Protein AF-A0A8S4R6M8-F1 (afdb_monomer)

Structure (mmCIF, N/CA/C/O backbone):
data_AF-A0A8S4R6M8-F1
#
_entry.id   AF-A0A8S4R6M8-F1
#
loop_
_atom_site.group_PDB
_atom_site.id
_atom_site.type_symbol
_atom_site.label_atom_id
_atom_site.label_alt_id
_atom_site.label_comp_id
_atom_site.label_asym_id
_atom_site.label_entity_id
_atom_site.label_seq_id
_atom_site.pdbx_PDB_ins_code
_atom_site.Cartn_x
_atom_site.Cartn_y
_atom_site.Cartn_z
_atom_site.occupancy
_atom_site.B_iso_or_equiv
_atom_site.auth_seq_id
_atom_site.auth_comp_id
_atom_site.auth_asym_id
_atom_site.auth_atom_id
_atom_site.pdbx_PDB_model_num
ATOM 1 N N . MET A 1 1 ? 14.186 32.436 47.264 1.00 37.31 1 MET A N 1
ATOM 2 C CA . MET A 1 1 ? 13.856 32.472 45.820 1.00 37.31 1 MET A CA 1
ATOM 3 C C . MET A 1 1 ? 13.634 31.090 45.210 1.00 37.31 1 MET A C 1
ATOM 5 O O . MET A 1 1 ? 12.814 30.977 44.314 1.00 37.31 1 MET A O 1
ATOM 9 N N . GLU A 1 2 ? 14.274 30.031 45.709 1.00 36.88 2 GLU A N 1
ATOM 10 C CA . GLU A 1 2 ? 14.095 28.668 45.174 1.00 36.88 2 GLU A CA 1
ATOM 11 C C . GLU A 1 2 ? 12.749 28.022 45.561 1.00 36.88 2 GLU A C 1
ATOM 13 O O . GLU A 1 2 ? 12.114 27.377 44.739 1.00 36.88 2 GLU A O 1
ATOM 18 N N . LYS A 1 3 ? 12.227 28.314 46.763 1.00 29.97 3 LYS A N 1
ATOM 19 C CA . LYS A 1 3 ? 10.912 27.822 47.224 1.00 29.97 3 LYS A CA 1
ATOM 20 C C . LYS A 1 3 ? 9.693 28.497 46.565 1.00 29.97 3 LYS A C 1
ATOM 22 O O . LYS A 1 3 ? 8.603 27.947 46.657 1.00 29.97 3 LYS A O 1
ATOM 27 N N . LEU A 1 4 ? 9.855 29.658 45.911 1.00 32.34 4 LEU A N 1
ATOM 28 C CA . LEU A 1 4 ? 8.764 30.308 45.157 1.00 32.34 4 LEU A CA 1
ATOM 29 C C . LEU A 1 4 ? 8.607 29.706 43.752 1.00 32.34 4 LEU A C 1
ATOM 31 O O . LEU A 1 4 ? 7.482 29.457 43.333 1.00 32.34 4 LEU A O 1
ATOM 35 N N . LYS A 1 5 ? 9.716 29.355 43.083 1.00 39.31 5 LYS A N 1
ATOM 36 C CA . LYS A 1 5 ? 9.692 28.711 41.757 1.00 39.31 5 LYS A CA 1
ATOM 37 C C . LYS A 1 5 ? 9.037 27.328 41.779 1.00 39.31 5 LYS A C 1
ATOM 39 O O . LYS A 1 5 ? 8.336 26.966 40.848 1.00 39.31 5 LYS A O 1
ATOM 44 N N . THR A 1 6 ? 9.215 26.558 42.852 1.00 36.06 6 THR A N 1
ATOM 45 C CA . THR A 1 6 ? 8.569 25.239 42.993 1.00 36.06 6 THR A CA 1
ATOM 46 C C . THR A 1 6 ? 7.062 25.344 43.255 1.00 36.06 6 THR A C 1
ATOM 48 O O . THR A 1 6 ? 6.330 24.400 42.974 1.00 36.06 6 THR A O 1
ATOM 51 N N . LYS A 1 7 ? 6.587 26.481 43.782 1.00 34.16 7 LYS A N 1
ATOM 52 C CA . LYS A 1 7 ? 5.163 26.717 44.051 1.00 34.16 7 LYS A CA 1
ATOM 53 C C . LYS A 1 7 ? 4.412 27.086 42.763 1.00 34.16 7 LYS A C 1
ATOM 55 O O . LYS A 1 7 ? 3.377 26.489 42.503 1.00 34.16 7 LYS A O 1
ATOM 60 N N . GLU A 1 8 ? 5.014 27.926 41.916 1.00 37.62 8 GLU A N 1
ATOM 61 C CA . GLU A 1 8 ? 4.503 28.247 40.568 1.00 37.62 8 GLU A CA 1
ATOM 62 C C . GLU A 1 8 ? 4.504 27.022 39.632 1.00 37.62 8 GLU A C 1
ATOM 64 O O . GLU A 1 8 ? 3.586 26.849 38.838 1.00 37.62 8 GLU A O 1
ATOM 69 N N . VAL A 1 9 ? 5.492 26.123 39.755 1.00 41.97 9 VAL A N 1
ATOM 70 C CA . VAL A 1 9 ? 5.533 24.864 38.981 1.00 41.97 9 VAL A CA 1
ATOM 71 C C . VAL A 1 9 ? 4.444 23.878 39.426 1.00 41.97 9 VAL A C 1
ATOM 73 O O . VAL A 1 9 ? 3.884 23.188 38.581 1.00 41.97 9 VAL A O 1
ATOM 76 N N . LYS A 1 10 ? 4.088 23.846 40.719 1.00 36.72 10 LYS A N 1
ATOM 77 C CA . LYS A 1 10 ? 2.966 23.028 41.216 1.00 36.72 10 LYS A CA 1
ATOM 78 C C . LYS A 1 10 ? 1.597 23.573 40.799 1.00 36.72 10 LYS A C 1
ATOM 80 O O . LYS A 1 10 ? 0.732 22.781 40.455 1.00 36.72 10 LYS A O 1
ATOM 85 N N . GLU A 1 11 ? 1.416 24.895 40.773 1.00 37.97 11 GLU A N 1
ATOM 86 C CA . GLU A 1 11 ? 0.188 25.524 40.251 1.00 37.97 11 GLU A CA 1
ATOM 87 C C . GLU A 1 11 ? -0.003 25.267 38.744 1.00 37.97 11 GLU A C 1
ATOM 89 O O . GLU A 1 11 ? -1.126 25.088 38.282 1.00 37.97 11 GLU A O 1
ATOM 94 N N . LEU A 1 12 ? 1.090 25.172 37.977 1.00 39.69 12 LEU A N 1
ATOM 95 C CA . LEU A 1 12 ? 1.061 24.817 36.551 1.00 39.69 12 LEU A CA 1
ATOM 96 C C . LEU A 1 12 ? 0.805 23.322 36.292 1.00 39.69 12 LEU A C 1
ATOM 98 O O . LEU A 1 12 ? 0.225 22.983 35.263 1.00 39.69 12 LEU A O 1
ATOM 102 N N . GLU A 1 13 ? 1.213 22.428 37.200 1.00 37.94 13 GLU A N 1
ATOM 103 C CA . GLU A 1 13 ? 0.879 20.996 37.124 1.00 37.94 13 GLU A CA 1
ATOM 104 C C . GLU A 1 13 ? -0.598 20.717 37.461 1.00 37.94 13 GLU A C 1
ATOM 106 O O . GLU A 1 13 ? -1.185 19.810 36.868 1.00 37.94 13 GLU A O 1
ATOM 111 N N . ASP A 1 14 ? -1.215 21.510 38.346 1.00 31.81 14 ASP A N 1
ATOM 112 C CA . ASP A 1 14 ? -2.650 21.402 38.665 1.00 31.81 14 ASP A CA 1
ATOM 113 C C . ASP A 1 14 ? -3.553 21.962 37.548 1.00 31.81 14 ASP A C 1
ATOM 115 O O . ASP A 1 14 ? -4.619 21.403 37.290 1.00 31.81 14 ASP A O 1
ATOM 119 N N . LEU A 1 15 ? -3.099 22.966 36.784 1.00 37.00 15 LEU A N 1
ATOM 120 C CA . LEU A 1 15 ? -3.816 23.487 35.602 1.00 37.00 15 LEU A CA 1
ATOM 121 C C . LEU A 1 15 ? -3.925 22.479 34.438 1.00 37.00 15 LEU A C 1
ATOM 123 O O . LEU A 1 15 ? -4.700 22.688 33.508 1.00 37.00 15 LEU A O 1
ATOM 127 N N . GLY A 1 16 ? -3.160 21.383 34.470 1.00 35.16 16 GLY A N 1
ATOM 128 C CA . GLY A 1 16 ? -3.227 20.302 33.482 1.00 35.16 16 GLY A CA 1
ATOM 129 C C . GLY A 1 16 ? -4.207 19.175 33.828 1.00 35.16 16 GLY A C 1
ATOM 130 O O . GLY A 1 16 ? -4.265 18.192 33.086 1.00 35.16 16 GLY A O 1
ATOM 131 N N . LYS A 1 17 ? -4.934 19.269 34.953 1.00 31.73 17 LYS A N 1
ATOM 132 C CA . LYS A 1 17 ? -5.784 18.188 35.489 1.00 31.73 17 LYS A CA 1
ATOM 133 C C . LYS A 1 17 ? -7.257 18.552 35.701 1.00 31.73 17 LYS A C 1
ATOM 135 O O . LYS A 1 17 ? -7.948 17.829 36.415 1.00 31.73 17 LYS A O 1
ATOM 140 N N . GLU A 1 18 ? -7.778 19.596 35.064 1.00 28.95 18 GLU A N 1
ATOM 141 C CA . GLU A 1 18 ? -9.233 19.775 35.027 1.00 28.95 18 GLU A CA 1
ATOM 142 C C . GLU A 1 18 ? -9.865 18.818 34.005 1.00 28.95 18 GLU A C 1
ATOM 144 O O . GLU A 1 18 ? -9.668 18.921 32.793 1.00 28.95 18 GLU A O 1
ATOM 149 N N . GLU A 1 19 ? -10.609 17.841 34.529 1.00 31.44 19 GLU A N 1
ATOM 150 C CA . GLU A 1 19 ? -11.539 17.013 33.769 1.00 31.44 19 GLU A CA 1
ATOM 151 C C . GLU A 1 19 ? -12.553 17.908 33.046 1.00 31.44 19 GLU A C 1
ATOM 153 O O . GLU A 1 19 ? -13.285 18.681 33.664 1.00 31.44 19 GLU A O 1
ATOM 158 N N . ILE A 1 20 ? -12.628 17.769 31.721 1.00 33.84 20 ILE A N 1
ATOM 159 C CA . ILE A 1 20 ? -13.690 18.361 30.907 1.00 33.84 20 ILE A CA 1
ATOM 160 C C . ILE A 1 20 ? -14.984 17.614 31.248 1.00 33.84 20 ILE A C 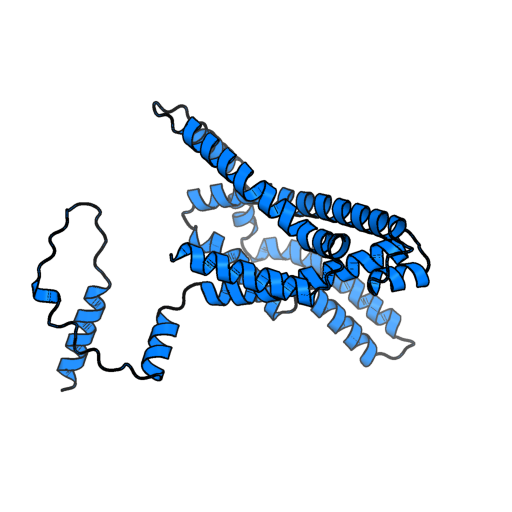1
ATOM 162 O O . ILE A 1 20 ? -15.264 16.557 30.684 1.00 33.84 20 ILE A O 1
ATOM 166 N N . ASN A 1 21 ? -15.755 18.140 32.199 1.00 24.89 21 ASN A N 1
ATOM 167 C CA . ASN A 1 21 ? -17.115 17.682 32.458 1.00 24.89 21 ASN A CA 1
ATOM 168 C C . ASN A 1 21 ? -18.093 18.507 31.606 1.00 24.89 21 ASN A C 1
ATOM 170 O O . ASN A 1 21 ? -18.121 19.737 31.663 1.00 24.89 21 ASN A O 1
ATOM 174 N N . GLU A 1 22 ? -18.872 17.822 30.775 1.00 32.62 22 GLU A N 1
ATOM 175 C CA . GLU A 1 22 ? -19.580 18.361 29.606 1.00 32.62 22 GLU A CA 1
ATOM 176 C C . GLU A 1 22 ? -20.928 19.033 29.949 1.00 32.62 22 GLU A C 1
ATOM 178 O O . GLU A 1 22 ? -21.929 18.860 29.255 1.00 32.62 22 GLU A O 1
ATOM 183 N N . SER A 1 23 ? -20.996 19.815 31.030 1.00 40.56 23 SER A N 1
ATOM 184 C CA . SER A 1 23 ? -22.237 20.509 31.396 1.00 40.56 23 SER A CA 1
ATOM 185 C C . SER A 1 23 ? -22.014 21.763 32.245 1.00 40.56 23 SER A C 1
ATOM 187 O O . SER A 1 23 ? -22.073 21.677 33.470 1.00 40.56 23 SER A O 1
ATOM 189 N N . SER A 1 24 ? -21.799 22.929 31.613 1.00 31.48 24 SER A N 1
ATOM 190 C CA . SER A 1 24 ? -22.260 24.267 32.070 1.00 31.48 24 SER A CA 1
ATOM 191 C C . SER A 1 24 ? -21.888 25.389 31.070 1.00 31.48 24 SER A C 1
ATOM 193 O O . SER A 1 24 ? -20.841 25.297 30.433 1.00 31.48 24 SER A O 1
ATOM 195 N N . PRO A 1 25 ? -22.723 26.438 30.893 1.00 32.59 25 PRO A N 1
ATOM 196 C CA . PRO A 1 25 ? -22.577 27.431 29.820 1.00 32.59 25 PRO A CA 1
ATOM 197 C C . PRO A 1 25 ? -21.637 28.609 30.155 1.00 32.59 25 PRO A C 1
ATOM 199 O O . PRO A 1 25 ? -21.491 29.005 31.310 1.00 32.59 25 PRO A O 1
ATOM 202 N N . LEU A 1 26 ? -21.042 29.186 29.099 1.00 34.44 26 LEU A N 1
ATOM 203 C CA . LEU A 1 26 ? -20.036 30.260 29.101 1.00 34.44 26 LEU A CA 1
ATOM 204 C C . LEU A 1 26 ? -20.431 31.527 29.889 1.00 34.44 26 LEU A C 1
ATOM 206 O O . LEU A 1 26 ? -21.465 32.139 29.615 1.00 34.44 26 LEU A O 1
ATOM 210 N N . LYS A 1 27 ? -19.501 32.032 30.710 1.00 30.06 27 LYS A N 1
ATOM 211 C CA . LYS A 1 27 ? -19.332 33.472 30.969 1.00 30.06 27 LYS A CA 1
ATOM 212 C C . LYS A 1 27 ? -17.878 33.867 30.705 1.00 30.06 27 LYS A C 1
ATOM 214 O O . LYS A 1 27 ? -16.964 33.284 31.274 1.00 30.06 27 LYS A O 1
ATOM 219 N N . CYS A 1 28 ? -17.687 34.830 29.805 1.00 27.44 28 CYS A N 1
ATOM 220 C CA . CYS A 1 28 ? -16.403 35.478 29.557 1.00 27.44 28 CYS A CA 1
ATOM 221 C C . CYS A 1 28 ? -16.283 36.692 30.480 1.00 27.44 28 CYS A C 1
ATOM 223 O O . CYS A 1 28 ? -16.989 37.678 30.265 1.00 27.44 28 CYS A O 1
ATOM 225 N N . ASP A 1 29 ? -15.379 36.640 31.456 1.00 28.53 29 ASP A N 1
ATOM 226 C CA . ASP A 1 29 ? -15.053 37.794 32.291 1.00 28.53 29 ASP A CA 1
ATOM 227 C C . ASP A 1 29 ? -13.893 38.583 31.668 1.00 28.53 29 ASP A C 1
ATOM 229 O O . ASP A 1 29 ? -12.819 38.066 31.355 1.00 28.53 29 ASP A O 1
ATOM 233 N N . HIS A 1 30 ? -14.152 39.869 31.449 1.00 32.75 30 HIS A N 1
ATOM 234 C CA . HIS A 1 30 ? -13.371 40.799 30.630 1.00 32.75 30 HIS A CA 1
ATOM 235 C C . HIS A 1 30 ? -12.009 41.203 31.246 1.00 32.75 30 HIS A C 1
ATOM 237 O O . HIS A 1 30 ? -11.248 41.942 30.623 1.00 32.75 30 HIS A O 1
ATOM 243 N N . GLU A 1 31 ? -11.674 40.699 32.439 1.00 29.22 31 GLU A N 1
ATOM 244 C CA . GLU A 1 31 ? -10.450 41.028 33.189 1.00 29.22 31 GLU A CA 1
ATOM 245 C C . GLU A 1 31 ? -9.219 40.205 32.765 1.00 29.22 31 GLU A C 1
ATOM 247 O O . GLU A 1 31 ? -8.082 40.581 33.055 1.00 29.22 31 GLU A O 1
ATOM 252 N N . THR A 1 32 ? -9.389 39.099 32.030 1.00 31.36 32 THR A N 1
ATOM 253 C CA . THR A 1 32 ? -8.254 38.251 31.604 1.00 31.36 32 THR A CA 1
ATOM 254 C C . THR A 1 32 ? -7.464 38.834 30.421 1.00 31.36 32 THR A C 1
ATOM 256 O O . THR A 1 32 ? -6.398 38.323 30.071 1.00 31.36 32 THR A O 1
ATOM 259 N N . ILE A 1 33 ? -7.967 39.899 29.787 1.00 35.91 33 ILE A N 1
ATOM 260 C CA . ILE A 1 33 ? -7.397 40.457 28.553 1.00 35.91 33 ILE A CA 1
ATOM 261 C C . ILE A 1 33 ? -6.152 41.315 28.839 1.00 35.91 33 ILE A C 1
ATOM 263 O O . ILE A 1 33 ? -5.185 41.240 28.084 1.00 35.91 33 ILE A O 1
ATOM 267 N N . GLU A 1 34 ? -6.086 42.028 29.967 1.00 27.20 34 GLU A N 1
ATOM 268 C CA . GLU A 1 34 ? -4.978 42.968 30.221 1.00 27.20 34 GLU A CA 1
ATOM 269 C C . GLU A 1 34 ? -3.670 42.307 30.690 1.00 27.20 34 GLU A C 1
ATOM 271 O O . GLU A 1 34 ? -2.585 42.835 30.450 1.00 27.20 34 GLU A O 1
ATOM 276 N N . LYS A 1 35 ? -3.708 41.100 31.275 1.00 29.42 35 LYS A N 1
ATOM 277 C CA . LYS A 1 35 ? -2.467 40.364 31.608 1.00 29.42 35 LYS A CA 1
ATOM 278 C C . LYS A 1 35 ? -1.811 39.686 30.401 1.00 29.42 35 LYS A C 1
ATOM 280 O O . LYS A 1 35 ? -0.700 39.172 30.525 1.00 29.42 35 LYS A O 1
ATOM 285 N N . LYS A 1 36 ? -2.464 39.683 29.235 1.00 29.11 36 LYS A N 1
ATOM 286 C CA . LYS A 1 36 ? -2.039 38.907 28.062 1.00 29.11 36 LYS A CA 1
ATOM 287 C C . LYS A 1 36 ? -1.010 39.619 27.172 1.00 29.11 36 LYS A C 1
ATOM 289 O O . LYS A 1 36 ? -0.436 38.978 26.297 1.00 29.11 36 LYS A O 1
ATOM 294 N N . GLU A 1 37 ? -0.723 40.902 27.404 1.00 30.25 37 GLU A N 1
ATOM 295 C CA . GLU A 1 37 ? 0.108 41.702 26.488 1.00 30.25 37 GLU A CA 1
ATOM 296 C C . GLU A 1 37 ? 1.611 41.761 26.803 1.00 30.25 37 GLU A C 1
ATOM 298 O O . GLU A 1 37 ? 2.397 42.199 25.964 1.00 30.25 37 GLU A O 1
ATOM 303 N N . LYS A 1 38 ? 2.077 41.235 27.942 1.00 29.09 38 LYS A N 1
ATOM 304 C CA . LYS A 1 38 ? 3.523 41.090 28.205 1.00 29.09 38 LYS A CA 1
ATOM 305 C C . LYS A 1 38 ? 4.020 39.687 27.852 1.00 29.09 38 LYS A C 1
ATOM 307 O O . LYS A 1 38 ? 4.557 38.962 28.680 1.00 29.09 38 LYS A O 1
ATOM 312 N N . SER A 1 39 ? 3.848 39.306 26.586 1.00 37.94 39 SER A N 1
ATOM 313 C CA . SER A 1 39 ? 4.506 38.126 26.018 1.00 37.94 39 SER A CA 1
ATOM 314 C C . SER A 1 39 ? 6.006 38.408 25.882 1.00 37.94 39 SER A C 1
ATOM 316 O O . SER A 1 39 ? 6.458 38.943 24.868 1.00 37.94 39 SER A O 1
ATOM 318 N N . GLU A 1 40 ? 6.799 38.034 26.890 1.00 47.84 40 GLU A N 1
ATOM 319 C CA . GLU A 1 40 ? 8.248 37.880 26.730 1.00 47.84 40 GLU A CA 1
ATOM 320 C C . GLU A 1 40 ? 8.521 37.047 25.468 1.00 47.84 40 GLU A C 1
ATOM 322 O O . GLU A 1 40 ? 7.926 35.987 25.253 1.00 47.84 40 GLU A O 1
ATOM 327 N N . LYS A 1 41 ? 9.394 37.541 24.582 1.00 46.66 41 LYS A N 1
ATOM 328 C CA . LYS A 1 41 ? 9.797 36.805 23.380 1.00 46.66 41 LYS A CA 1
ATOM 329 C C . LYS A 1 41 ? 10.514 35.527 23.821 1.00 46.66 41 LYS A C 1
ATOM 331 O O . LYS A 1 41 ? 11.706 35.552 24.104 1.00 46.66 41 LYS A O 1
ATOM 336 N N . LEU A 1 42 ? 9.778 34.416 23.855 1.00 61.91 42 LEU A N 1
ATOM 337 C CA . LEU A 1 42 ? 10.292 33.082 24.174 1.00 61.91 42 LEU A CA 1
ATOM 338 C C . LEU A 1 42 ? 11.565 32.787 23.371 1.00 61.91 42 LEU A C 1
ATOM 340 O O . LEU A 1 42 ? 11.559 32.887 22.136 1.00 61.91 42 LEU A O 1
ATOM 344 N N . SER A 1 43 ? 12.629 32.400 24.077 1.00 71.06 43 SER A N 1
ATOM 345 C CA . SER A 1 43 ? 13.924 32.033 23.498 1.00 71.06 43 SER A CA 1
ATOM 346 C C . SER A 1 43 ? 13.789 30.822 22.569 1.00 71.06 43 SER A C 1
ATOM 348 O O . SER A 1 43 ? 12.968 29.935 22.805 1.00 71.06 43 SER A O 1
ATOM 350 N N . PHE A 1 44 ? 14.612 30.743 21.520 1.00 69.19 44 PHE A N 1
ATOM 351 C CA . PHE A 1 44 ? 14.573 29.663 20.523 1.00 69.19 44 PHE A CA 1
ATOM 352 C C . PHE A 1 44 ? 14.660 28.260 21.154 1.00 69.19 44 PHE A C 1
ATOM 354 O O . PHE A 1 44 ? 13.965 27.338 20.736 1.00 69.19 44 PHE A O 1
ATOM 361 N N . ILE A 1 45 ? 15.434 28.115 22.234 1.00 68.88 45 ILE A N 1
ATOM 362 C CA . ILE A 1 45 ? 15.580 26.853 22.980 1.00 68.88 45 ILE A CA 1
ATOM 363 C C . ILE A 1 45 ? 14.307 26.514 23.772 1.00 68.88 45 ILE A C 1
ATOM 365 O O . ILE A 1 45 ? 13.932 25.347 23.883 1.00 68.88 45 ILE A O 1
ATOM 369 N N . GLN A 1 46 ? 13.612 27.525 24.299 1.00 67.44 46 GLN A N 1
ATOM 370 C CA . GLN A 1 46 ? 12.319 27.339 24.962 1.00 67.44 46 GLN A CA 1
ATOM 371 C C . GLN A 1 46 ? 11.240 26.969 23.939 1.00 67.44 46 GLN A C 1
ATOM 373 O O . GLN A 1 46 ? 10.476 26.041 24.181 1.00 67.44 46 GLN A O 1
ATOM 378 N N . ARG A 1 47 ? 11.248 27.598 22.754 1.00 67.31 47 ARG A N 1
ATOM 379 C CA . ARG A 1 47 ? 10.373 27.229 21.628 1.00 67.31 47 ARG A CA 1
ATOM 380 C C . ARG A 1 47 ? 10.605 25.787 21.184 1.00 67.31 47 ARG A C 1
ATOM 382 O O . ARG A 1 47 ? 9.643 25.047 21.047 1.00 67.31 47 ARG A O 1
ATOM 389 N N . LEU A 1 48 ? 11.859 25.355 21.045 1.00 63.88 48 LEU A N 1
ATOM 390 C CA . LEU A 1 48 ? 12.209 23.969 20.708 1.00 63.88 48 LEU A CA 1
ATOM 391 C C . LEU A 1 48 ? 11.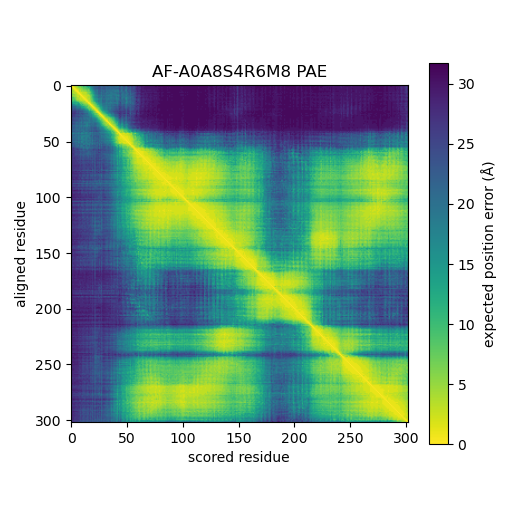757 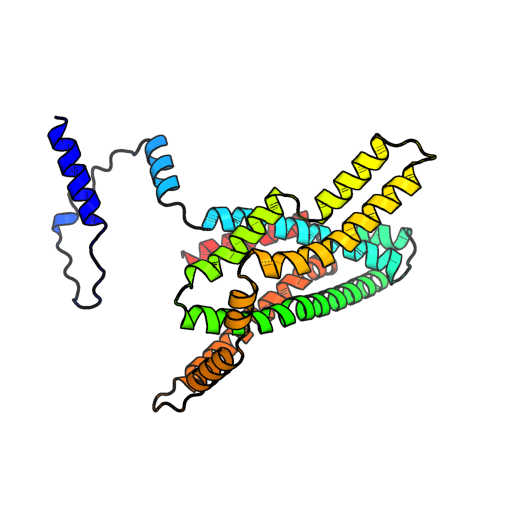22.959 21.770 1.00 63.88 48 LEU A C 1
ATOM 393 O O . LEU A 1 48 ? 11.275 21.884 21.418 1.00 63.88 48 LEU A O 1
ATOM 397 N N . LYS A 1 49 ? 11.874 23.288 23.062 1.00 72.75 49 LYS A N 1
ATOM 398 C CA . LYS A 1 49 ? 11.362 22.428 24.142 1.00 72.75 49 LYS A CA 1
ATOM 399 C C . LYS A 1 49 ? 9.837 22.331 24.132 1.00 72.75 49 LYS A C 1
ATOM 401 O O . LYS A 1 49 ? 9.320 21.236 24.319 1.00 72.75 49 LYS A O 1
ATOM 406 N N . ILE A 1 50 ? 9.139 23.436 23.868 1.00 66.06 50 ILE A N 1
ATOM 407 C CA . ILE A 1 50 ? 7.675 23.463 23.736 1.00 66.06 50 ILE A CA 1
ATOM 408 C C . ILE A 1 50 ? 7.235 22.669 22.500 1.00 66.06 50 ILE A C 1
ATOM 410 O O . ILE A 1 50 ? 6.342 21.837 22.608 1.00 66.06 50 ILE A O 1
ATOM 414 N N . ILE A 1 51 ? 7.908 22.844 21.356 1.00 63.62 51 ILE A N 1
ATOM 415 C CA . ILE A 1 51 ? 7.652 22.062 20.136 1.00 63.62 51 ILE A CA 1
ATOM 416 C C . ILE A 1 51 ? 7.846 20.572 20.419 1.00 63.62 51 ILE A C 1
ATOM 418 O O . ILE A 1 51 ? 6.963 19.786 20.109 1.00 63.62 51 ILE A O 1
ATOM 422 N N . LYS A 1 52 ? 8.953 20.173 21.061 1.00 60.62 52 LYS A N 1
ATOM 423 C CA . LYS A 1 52 ? 9.226 18.767 21.404 1.00 60.62 52 LYS A CA 1
ATOM 424 C C . LYS A 1 52 ? 8.199 18.184 22.384 1.00 60.62 52 LYS A C 1
ATOM 426 O O . LYS A 1 52 ? 7.857 17.015 22.258 1.00 60.62 52 LYS A O 1
ATOM 431 N N . ALA A 1 53 ? 7.717 18.975 23.343 1.00 63.50 53 ALA A N 1
ATOM 432 C CA . ALA A 1 53 ? 6.708 18.544 24.312 1.00 63.50 53 ALA A CA 1
ATOM 433 C C . ALA A 1 53 ? 5.298 18.427 23.703 1.00 63.50 53 ALA A C 1
ATOM 435 O O . ALA A 1 53 ? 4.548 17.540 24.095 1.00 63.50 53 ALA A O 1
ATOM 436 N N . ASN A 1 54 ? 4.970 19.268 22.716 1.00 62.19 54 ASN A N 1
ATOM 437 C CA . ASN A 1 54 ? 3.694 19.262 21.990 1.00 62.19 54 ASN A CA 1
ATOM 438 C C . ASN A 1 54 ? 3.770 18.559 20.624 1.00 62.19 54 ASN A C 1
ATOM 440 O O . ASN A 1 54 ? 2.833 18.655 19.835 1.00 62.19 54 ASN A O 1
ATOM 444 N N . THR A 1 55 ? 4.870 17.867 20.313 1.00 53.69 55 THR A N 1
ATOM 445 C CA . THR A 1 55 ? 4.999 17.123 19.056 1.00 53.69 55 THR A CA 1
ATOM 446 C C . THR A 1 55 ? 4.023 15.952 19.077 1.00 53.69 55 THR A C 1
ATOM 448 O O . THR A 1 55 ? 4.210 14.982 19.810 1.00 53.69 55 THR A O 1
ATOM 451 N N . THR A 1 56 ? 2.972 16.056 18.269 1.00 54.81 56 THR A N 1
ATOM 452 C CA . THR A 1 56 ? 1.978 15.010 18.014 1.00 54.81 56 THR A CA 1
ATOM 453 C C . THR A 1 56 ? 2.544 13.957 17.049 1.00 54.81 56 THR A C 1
ATOM 455 O O . THR A 1 56 ? 3.700 14.013 16.635 1.00 54.81 56 THR A O 1
ATOM 458 N N . VAL A 1 57 ? 1.738 12.969 16.657 1.00 51.16 57 VAL A N 1
ATOM 459 C CA . VAL A 1 57 ? 2.117 11.901 15.704 1.00 51.16 57 VAL A CA 1
ATOM 460 C C . VAL A 1 57 ? 2.451 12.400 14.281 1.00 51.16 57 VAL A C 1
ATOM 462 O O . VAL A 1 57 ? 2.843 11.608 13.425 1.00 51.16 57 VAL A O 1
ATOM 465 N N . GLU A 1 58 ? 2.322 13.700 14.016 1.00 59.72 58 GLU A N 1
ATOM 466 C CA . GLU A 1 58 ? 2.442 14.324 12.694 1.00 59.72 58 GLU A CA 1
ATOM 467 C C . GLU A 1 58 ? 3.833 14.185 12.043 1.00 59.72 58 GLU A C 1
ATOM 469 O O . GLU A 1 58 ? 3.881 13.772 10.883 1.00 59.72 58 GLU A O 1
ATOM 474 N N . PRO A 1 59 ? 4.980 14.421 12.721 1.00 62.34 59 PRO A N 1
ATOM 475 C CA . PRO A 1 59 ? 6.289 14.251 12.081 1.00 62.34 59 PRO A CA 1
ATOM 476 C C . PRO A 1 59 ? 6.607 12.792 11.744 1.00 62.34 59 PRO A C 1
ATOM 478 O O . PRO A 1 59 ? 7.285 12.518 10.760 1.00 62.34 59 PRO A O 1
ATOM 481 N N . ILE A 1 60 ? 6.086 11.846 12.529 1.00 57.44 60 ILE A N 1
ATOM 482 C CA . ILE A 1 60 ? 6.238 10.408 12.268 1.00 57.44 60 ILE A CA 1
ATOM 483 C C . ILE A 1 60 ? 5.425 10.019 11.028 1.00 57.44 60 ILE A C 1
ATOM 485 O O . ILE A 1 60 ? 5.937 9.327 10.150 1.00 57.44 60 ILE A O 1
ATOM 489 N N . LEU A 1 61 ? 4.190 10.518 10.917 1.00 57.53 61 LEU A N 1
ATOM 490 C CA . LEU A 1 61 ? 3.359 10.346 9.725 1.00 57.53 61 LEU A CA 1
ATOM 491 C C . LEU A 1 61 ? 4.016 10.965 8.484 1.00 57.53 61 LEU A C 1
ATOM 493 O O . LEU A 1 61 ? 4.032 10.335 7.431 1.00 57.53 61 LEU A O 1
ATOM 497 N N . ALA A 1 62 ? 4.619 12.151 8.600 1.00 64.06 62 ALA A N 1
ATOM 498 C CA . ALA A 1 62 ? 5.345 12.782 7.498 1.00 64.06 62 ALA A CA 1
ATOM 499 C C . ALA A 1 62 ? 6.554 11.942 7.052 1.00 64.06 62 ALA A C 1
ATOM 501 O O . ALA A 1 62 ? 6.711 11.667 5.860 1.00 64.06 62 ALA A O 1
ATOM 502 N N . CYS A 1 63 ? 7.367 11.465 8.000 1.00 57.44 63 CYS A N 1
ATOM 503 C CA . CYS A 1 63 ? 8.495 10.573 7.722 1.00 57.44 63 CYS A CA 1
ATOM 504 C C . CYS A 1 63 ? 8.076 9.227 7.106 1.00 57.44 63 CYS A C 1
ATOM 506 O O . CYS A 1 63 ? 8.898 8.596 6.453 1.00 57.44 63 CYS A O 1
ATOM 508 N N . TYR A 1 64 ? 6.823 8.796 7.278 1.00 62.84 64 TYR A N 1
ATOM 509 C CA . TYR A 1 64 ? 6.265 7.599 6.639 1.00 62.84 64 TYR A CA 1
ATOM 510 C C . TYR A 1 64 ? 5.702 7.877 5.232 1.00 62.84 64 TYR A C 1
ATOM 512 O O . TYR A 1 64 ? 5.929 7.121 4.282 1.00 62.84 64 TYR A O 1
ATOM 520 N N . ILE A 1 65 ? 4.974 8.982 5.068 1.00 71.81 65 ILE A N 1
ATOM 521 C CA . ILE A 1 65 ? 4.328 9.324 3.795 1.00 71.81 65 ILE A CA 1
ATOM 522 C C . ILE A 1 65 ? 5.375 9.723 2.743 1.00 71.81 65 ILE A C 1
ATOM 524 O O . ILE A 1 65 ? 5.245 9.352 1.580 1.00 71.81 65 ILE A O 1
ATOM 528 N N . MET A 1 66 ? 6.449 10.422 3.125 1.00 70.75 66 MET A N 1
ATOM 529 C CA . MET A 1 66 ? 7.447 10.889 2.152 1.00 70.75 66 MET A CA 1
ATOM 530 C C . MET A 1 66 ? 8.167 9.745 1.405 1.00 70.75 66 MET A C 1
ATOM 532 O O . MET A 1 66 ? 8.147 9.754 0.171 1.00 70.75 66 MET A O 1
ATOM 536 N N . PRO A 1 67 ? 8.758 8.729 2.072 1.00 70.75 67 PRO A N 1
ATOM 537 C CA . PRO A 1 67 ? 9.412 7.624 1.370 1.00 70.75 67 PRO A CA 1
ATOM 538 C C . PRO A 1 67 ? 8.435 6.772 0.554 1.00 70.75 67 PRO A C 1
ATOM 540 O O . PRO A 1 67 ? 8.786 6.317 -0.533 1.00 70.75 67 PRO A O 1
ATOM 543 N N . SER A 1 68 ? 7.204 6.579 1.040 1.00 71.06 68 SER A N 1
ATOM 544 C CA . SER A 1 68 ? 6.197 5.774 0.337 1.00 71.06 68 SER A CA 1
ATOM 545 C C . SER A 1 68 ? 5.716 6.434 -0.959 1.00 71.06 68 SER A C 1
ATOM 547 O O . SER A 1 68 ? 5.563 5.751 -1.974 1.00 71.06 68 SER A O 1
ATOM 549 N N . VAL A 1 69 ? 5.553 7.761 -0.972 1.00 75.56 69 VAL A N 1
ATOM 550 C CA . VAL A 1 69 ? 5.221 8.516 -2.192 1.00 75.56 69 VAL A CA 1
ATOM 551 C C . VAL A 1 69 ? 6.385 8.507 -3.187 1.00 75.56 69 VAL A C 1
ATOM 553 O O . VAL A 1 69 ? 6.166 8.299 -4.379 1.00 75.56 69 VAL A O 1
ATOM 556 N N . LEU A 1 70 ? 7.628 8.660 -2.724 1.00 74.25 70 LEU A N 1
ATOM 557 C CA . LEU A 1 70 ? 8.797 8.595 -3.608 1.00 74.25 70 LEU A CA 1
ATOM 558 C C . LEU A 1 70 ? 8.950 7.203 -4.246 1.00 74.25 70 LEU A C 1
ATOM 560 O O . LEU A 1 70 ? 9.139 7.081 -5.459 1.00 74.25 70 LEU A O 1
ATOM 564 N N . ALA A 1 71 ? 8.815 6.149 -3.437 1.00 79.38 71 ALA A N 1
ATOM 565 C CA . ALA A 1 71 ? 8.876 4.769 -3.904 1.00 79.38 71 ALA A CA 1
ATOM 566 C C . ALA A 1 71 ? 7.750 4.447 -4.899 1.00 79.38 71 ALA A C 1
ATOM 568 O O . ALA A 1 71 ? 7.975 3.694 -5.850 1.00 79.38 71 ALA A O 1
ATOM 569 N N . SER A 1 72 ? 6.554 5.022 -4.725 1.00 81.00 72 SER A N 1
ATOM 570 C CA . SER A 1 72 ? 5.423 4.770 -5.624 1.00 81.00 72 SER A CA 1
ATOM 571 C C . SER A 1 72 ? 5.655 5.346 -7.026 1.00 81.00 72 SER A C 1
ATOM 573 O O . SER A 1 72 ? 5.448 4.624 -8.001 1.00 81.00 72 SER A O 1
ATOM 575 N N . LEU A 1 73 ? 6.172 6.575 -7.149 1.00 82.12 73 LEU A N 1
ATOM 576 C CA . LEU A 1 73 ? 6.498 7.192 -8.446 1.00 82.12 73 LEU A CA 1
ATOM 577 C C . LEU A 1 73 ? 7.616 6.437 -9.179 1.00 82.12 73 LEU A C 1
ATOM 579 O O . LEU A 1 73 ? 7.511 6.171 -10.379 1.00 82.12 73 LEU A O 1
ATOM 583 N N . ALA A 1 74 ? 8.663 6.031 -8.454 1.00 83.56 74 ALA A N 1
ATOM 584 C CA . ALA A 1 74 ? 9.741 5.217 -9.014 1.00 83.56 74 ALA A CA 1
ATOM 585 C C . ALA A 1 74 ? 9.226 3.849 -9.498 1.00 83.56 74 ALA A C 1
ATOM 587 O O . ALA A 1 74 ? 9.553 3.409 -10.601 1.00 83.56 74 ALA A O 1
ATOM 588 N N . THR A 1 75 ? 8.360 3.208 -8.708 1.00 83.50 75 THR A N 1
ATOM 589 C CA . THR A 1 75 ? 7.738 1.924 -9.061 1.00 83.50 75 THR A CA 1
ATOM 590 C C . THR A 1 75 ? 6.841 2.047 -10.292 1.00 83.50 75 THR A C 1
ATOM 592 O O . THR A 1 75 ? 6.857 1.155 -11.134 1.00 83.50 75 THR A O 1
ATOM 595 N N . GLN A 1 76 ? 6.088 3.142 -10.447 1.00 82.62 76 GLN A N 1
ATOM 596 C CA . GLN A 1 76 ? 5.247 3.352 -11.633 1.00 82.62 76 GLN A CA 1
ATOM 597 C C . GLN A 1 76 ? 6.077 3.454 -12.919 1.00 82.62 76 GLN A C 1
ATOM 599 O O . GLN A 1 76 ? 5.750 2.799 -13.908 1.00 82.62 76 GLN A O 1
ATOM 604 N N . ASN A 1 77 ? 7.186 4.198 -12.893 1.00 85.88 77 ASN A N 1
ATOM 605 C CA . ASN A 1 77 ? 8.091 4.294 -14.041 1.00 85.88 77 ASN A CA 1
ATOM 606 C C . ASN A 1 77 ? 8.762 2.955 -14.371 1.00 85.88 77 ASN A C 1
ATOM 608 O O . ASN A 1 77 ? 8.830 2.568 -15.538 1.00 85.88 77 ASN A O 1
ATOM 612 N N . LEU A 1 78 ? 9.200 2.213 -13.352 1.00 88.31 78 LEU A N 1
ATOM 613 C CA . LEU A 1 78 ? 9.774 0.881 -13.545 1.00 88.31 78 LEU A CA 1
ATOM 614 C C . LEU A 1 78 ? 8.746 -0.108 -14.116 1.00 88.31 78 LEU A C 1
ATOM 616 O O . LEU A 1 78 ? 9.067 -0.896 -15.005 1.00 88.31 78 LEU A O 1
ATOM 620 N N . ASN A 1 79 ? 7.505 -0.061 -13.626 1.00 88.06 79 ASN A N 1
ATOM 621 C CA . ASN A 1 79 ? 6.427 -0.917 -14.107 1.00 88.06 79 ASN A CA 1
ATOM 622 C C . ASN A 1 79 ? 6.114 -0.647 -15.582 1.00 88.06 79 ASN A C 1
ATOM 624 O O . ASN A 1 79 ? 5.957 -1.607 -16.329 1.00 88.06 79 ASN A O 1
ATOM 628 N N . LEU A 1 80 ? 6.088 0.619 -16.020 1.00 89.31 80 LEU A N 1
ATOM 629 C CA . LEU A 1 80 ? 5.924 0.972 -17.438 1.00 89.31 80 LEU A CA 1
ATOM 630 C C . LEU A 1 80 ? 7.014 0.334 -18.314 1.00 89.31 80 LEU A C 1
ATOM 632 O O . LEU A 1 80 ? 6.707 -0.285 -19.333 1.00 89.31 80 LEU A O 1
ATOM 636 N N . GLU A 1 81 ? 8.276 0.418 -17.887 1.00 90.44 81 GLU A N 1
ATOM 637 C CA . GLU A 1 81 ? 9.408 -0.177 -18.607 1.00 90.44 81 GLU A CA 1
ATOM 638 C C . GLU A 1 81 ? 9.293 -1.711 -18.684 1.00 90.44 81 GLU A C 1
ATOM 640 O O . GLU A 1 81 ? 9.447 -2.303 -19.754 1.00 90.44 81 GLU A O 1
ATOM 645 N N . LYS A 1 82 ? 8.947 -2.372 -17.571 1.00 91.50 82 LYS A N 1
ATOM 646 C CA . LYS A 1 82 ? 8.763 -3.833 -17.530 1.00 91.50 82 LYS A CA 1
ATOM 647 C C . LYS A 1 82 ? 7.518 -4.306 -18.278 1.00 91.50 82 LYS A C 1
ATOM 649 O O . LYS A 1 82 ? 7.534 -5.394 -18.853 1.00 91.50 82 LYS A O 1
ATOM 654 N N . ALA A 1 83 ? 6.448 -3.521 -18.310 1.00 92.69 83 ALA A N 1
ATOM 655 C CA . ALA A 1 83 ? 5.286 -3.822 -19.137 1.00 92.69 83 ALA A CA 1
ATOM 656 C C . ALA A 1 83 ? 5.644 -3.792 -20.626 1.00 92.69 83 ALA A C 1
ATOM 658 O O . ALA A 1 83 ? 5.286 -4.719 -21.347 1.00 92.69 83 ALA A O 1
ATOM 659 N N . CYS A 1 84 ? 6.409 -2.789 -21.057 1.00 95.00 84 CYS A N 1
ATOM 660 C CA . CYS A 1 84 ? 6.836 -2.647 -22.446 1.00 95.00 84 CYS A CA 1
ATOM 661 C C . CYS A 1 84 ? 7.803 -3.764 -22.887 1.00 95.00 84 CYS A C 1
ATOM 663 O O . CYS A 1 84 ? 7.523 -4.474 -23.852 1.00 95.00 84 CYS A O 1
ATOM 665 N N . LEU A 1 85 ? 8.901 -3.969 -22.147 1.00 92.38 85 LEU A N 1
ATOM 666 C CA . LEU A 1 85 ? 9.969 -4.897 -22.546 1.00 92.38 85 LEU A CA 1
ATOM 667 C C . LEU A 1 85 ? 9.649 -6.369 -22.272 1.00 92.38 85 LEU A C 1
ATOM 669 O O . LEU A 1 85 ? 10.050 -7.231 -23.040 1.00 92.38 85 LEU A O 1
ATOM 673 N N . VAL A 1 86 ? 8.974 -6.677 -21.160 1.00 92.94 86 VAL A N 1
ATOM 674 C CA . VAL A 1 86 ? 8.817 -8.070 -20.699 1.00 92.94 86 VAL A CA 1
ATOM 675 C C . VAL A 1 86 ? 7.417 -8.606 -20.973 1.00 92.94 86 VAL A C 1
ATOM 677 O O . VAL A 1 86 ? 7.282 -9.735 -21.426 1.00 92.94 86 VAL A O 1
ATOM 680 N N . ASN A 1 87 ? 6.370 -7.822 -20.699 1.00 91.38 87 ASN A N 1
ATOM 681 C CA . ASN A 1 87 ? 4.993 -8.321 -20.815 1.00 91.38 87 ASN A CA 1
ATOM 682 C C . ASN A 1 87 ? 4.459 -8.231 -22.248 1.00 91.38 87 ASN A C 1
ATOM 684 O O . ASN A 1 87 ? 3.835 -9.173 -22.725 1.00 91.38 87 ASN A O 1
ATOM 688 N N . LEU A 1 88 ? 4.696 -7.103 -22.924 1.00 93.38 88 LEU A N 1
ATOM 689 C CA . LEU A 1 88 ? 4.283 -6.885 -24.315 1.00 93.38 88 LEU A CA 1
ATOM 690 C C . LEU A 1 88 ? 5.386 -7.217 -25.326 1.00 93.38 88 LEU A C 1
ATOM 692 O O . LEU A 1 88 ? 5.099 -7.342 -26.513 1.00 93.38 88 LEU A O 1
ATOM 696 N N . ASN A 1 89 ? 6.619 -7.414 -24.848 1.00 95.31 89 ASN A N 1
ATOM 697 C CA . ASN A 1 89 ? 7.766 -7.846 -25.644 1.00 95.31 89 ASN A CA 1
ATOM 698 C C . ASN A 1 89 ? 8.040 -6.937 -26.861 1.00 95.31 89 ASN A C 1
ATOM 700 O O . ASN A 1 89 ? 8.298 -7.413 -27.967 1.00 95.31 89 ASN A O 1
ATOM 704 N N . TYR A 1 90 ? 7.945 -5.619 -26.662 1.00 95.62 90 TYR A N 1
ATOM 705 C CA . TYR A 1 90 ? 8.291 -4.630 -27.685 1.00 95.62 90 TYR A CA 1
ATOM 706 C C . TYR A 1 90 ? 9.807 -4.421 -27.785 1.00 95.62 90 TYR A C 1
ATOM 708 O O . TYR A 1 90 ? 10.559 -4.750 -26.865 1.00 95.62 90 TYR A O 1
ATOM 716 N N . SER A 1 91 ? 10.264 -3.869 -28.915 1.00 95.69 91 SER A N 1
ATOM 717 C CA . SER A 1 91 ? 11.683 -3.569 -29.121 1.00 95.69 91 SER A CA 1
ATOM 718 C C . SER A 1 91 ? 12.175 -2.502 -28.138 1.00 95.69 91 SER A C 1
ATOM 720 O O . SER A 1 91 ? 11.413 -1.637 -27.695 1.00 95.69 91 SER A O 1
ATOM 722 N N . SER A 1 92 ? 13.473 -2.541 -27.820 1.00 93.50 92 SER A N 1
ATOM 723 C CA . SER A 1 92 ? 14.103 -1.545 -26.947 1.00 93.50 92 SER A CA 1
ATOM 724 C C . SER A 1 92 ? 13.917 -0.126 -27.476 1.00 93.50 92 SER A C 1
ATOM 726 O O . SER A 1 92 ? 13.639 0.765 -26.693 1.00 93.50 92 SER A O 1
ATOM 728 N N . GLU A 1 93 ? 13.951 0.068 -28.795 1.00 93.56 93 GLU A N 1
ATOM 729 C CA . GLU A 1 93 ? 13.734 1.367 -29.445 1.00 93.56 93 GLU A CA 1
ATOM 730 C C . GLU A 1 93 ? 12.363 1.969 -29.109 1.00 93.56 93 GLU A C 1
ATOM 732 O O . GLU A 1 93 ? 12.271 3.141 -28.744 1.00 93.56 93 GLU A O 1
ATOM 737 N N . ILE A 1 94 ? 11.300 1.158 -29.173 1.00 94.19 94 ILE A N 1
ATOM 738 C CA . ILE A 1 94 ? 9.945 1.588 -28.813 1.00 94.19 94 ILE A CA 1
ATOM 739 C C . ILE A 1 94 ? 9.910 1.925 -27.320 1.00 94.19 94 ILE A C 1
ATOM 741 O O . ILE A 1 94 ? 9.476 3.008 -26.933 1.00 94.19 94 ILE A O 1
ATOM 745 N N . CYS A 1 95 ? 10.411 1.036 -26.462 1.00 93.81 95 CYS A N 1
ATOM 746 C CA . CYS A 1 95 ? 10.361 1.246 -25.015 1.00 93.81 95 CYS A CA 1
ATOM 747 C C . CYS A 1 95 ? 11.224 2.427 -24.541 1.00 93.81 95 CYS A C 1
ATOM 749 O O . CYS A 1 95 ? 10.818 3.143 -23.623 1.00 93.81 95 CYS A O 1
ATOM 751 N N . ASP A 1 96 ? 12.359 2.685 -25.187 1.00 94.06 96 ASP A N 1
ATOM 752 C CA . ASP A 1 96 ? 13.216 3.841 -24.931 1.00 94.06 96 ASP A CA 1
ATOM 753 C C . ASP A 1 96 ? 12.540 5.140 -25.388 1.00 94.06 96 ASP A C 1
ATOM 755 O O . ASP A 1 96 ? 12.606 6.150 -24.678 1.00 94.06 96 ASP A O 1
ATOM 759 N N . ALA A 1 97 ? 11.803 5.118 -26.505 1.00 92.69 97 ALA A N 1
ATOM 760 C CA . ALA A 1 97 ? 10.964 6.238 -26.936 1.00 92.69 97 ALA A CA 1
ATOM 761 C C . ALA A 1 97 ? 9.830 6.523 -25.931 1.00 92.69 97 ALA A C 1
ATOM 763 O O . ALA A 1 97 ? 9.622 7.673 -25.538 1.00 92.69 97 ALA A O 1
ATOM 764 N N . LEU A 1 98 ? 9.151 5.487 -25.418 1.00 91.88 98 LEU A N 1
ATOM 765 C CA . LEU A 1 98 ? 8.129 5.633 -24.370 1.00 91.88 98 LEU A CA 1
ATOM 766 C C . LEU A 1 98 ? 8.722 6.151 -23.051 1.00 91.88 98 LEU A C 1
ATOM 768 O O . LEU A 1 98 ? 8.123 7.000 -22.382 1.00 91.88 98 LEU A O 1
ATOM 772 N N . LYS A 1 99 ? 9.908 5.670 -22.665 1.00 90.56 99 LYS A N 1
ATOM 773 C CA . LYS A 1 99 ? 10.621 6.101 -21.454 1.00 90.56 99 LYS A CA 1
ATOM 774 C C . LYS A 1 99 ? 11.044 7.564 -21.546 1.00 90.56 99 LYS A C 1
ATOM 776 O O . LYS A 1 99 ? 10.785 8.326 -20.612 1.00 90.56 99 LYS A O 1
ATOM 781 N N . SER A 1 100 ? 11.625 7.949 -22.683 1.00 90.06 100 SER A N 1
ATOM 782 C CA . SER A 1 100 ? 12.055 9.315 -23.004 1.00 90.06 100 SER A CA 1
ATOM 783 C C . SER A 1 100 ? 10.914 10.256 -23.398 1.00 90.06 100 SER A C 1
ATOM 785 O O . SER A 1 100 ? 11.172 11.443 -23.595 1.00 90.06 100 SER A O 1
ATOM 787 N N . ARG A 1 101 ? 9.663 9.764 -23.432 1.00 89.19 101 ARG A N 1
ATOM 788 C CA . ARG A 1 101 ? 8.451 10.558 -23.695 1.00 89.19 101 ARG A CA 1
ATOM 789 C C . ARG A 1 101 ? 8.392 11.149 -25.117 1.00 89.19 101 ARG A C 1
ATOM 791 O O . ARG A 1 101 ? 7.814 12.212 -25.338 1.00 89.19 101 ARG A O 1
ATOM 798 N N . GLN A 1 102 ? 8.983 10.449 -26.086 1.00 90.06 102 GLN A N 1
ATOM 799 C CA . GLN A 1 102 ? 8.951 10.767 -27.519 1.00 90.06 102 GLN A CA 1
ATOM 800 C C . GLN A 1 102 ? 7.899 9.899 -28.232 1.00 90.06 102 GLN A C 1
ATOM 802 O O . GLN A 1 102 ? 8.231 9.027 -29.034 1.00 90.06 102 GLN A O 1
ATOM 807 N N . THR A 1 103 ? 6.619 10.085 -27.896 1.00 86.81 103 THR A N 1
ATOM 808 C CA . THR A 1 103 ? 5.552 9.124 -28.239 1.00 86.81 103 THR A CA 1
ATOM 809 C C . THR A 1 103 ? 4.669 9.513 -29.423 1.00 86.81 103 THR A C 1
ATOM 811 O O . THR A 1 103 ? 3.747 8.772 -29.741 1.00 86.81 103 THR A O 1
ATOM 814 N N . GLU A 1 104 ? 4.978 10.594 -30.151 1.00 86.94 104 GLU A N 1
ATOM 815 C CA . GLU A 1 104 ? 4.181 11.066 -31.304 1.00 86.94 104 GLU A CA 1
ATOM 816 C C . GLU A 1 104 ? 3.935 9.974 -32.363 1.00 86.94 104 GLU A C 1
ATOM 818 O O . GLU A 1 104 ? 2.832 9.866 -32.891 1.00 86.94 104 GLU A O 1
ATOM 823 N N . ASN A 1 105 ? 4.928 9.111 -32.607 1.00 90.75 105 ASN A N 1
ATOM 824 C CA . ASN A 1 105 ? 4.832 7.981 -33.542 1.00 90.75 105 ASN A CA 1
ATOM 825 C C . ASN A 1 105 ? 4.444 6.647 -32.873 1.00 90.75 105 ASN A C 1
ATOM 827 O O . ASN A 1 105 ? 4.284 5.639 -33.558 1.00 90.75 105 ASN A O 1
ATOM 831 N N . TYR A 1 106 ? 4.319 6.617 -31.542 1.00 91.62 106 TYR A N 1
ATOM 832 C CA . TYR A 1 106 ? 4.154 5.396 -30.743 1.00 91.62 106 TYR A CA 1
ATOM 833 C C . TYR A 1 106 ? 2.930 5.438 -29.816 1.00 91.62 106 TYR A C 1
ATOM 835 O O . TYR A 1 106 ? 2.859 4.675 -28.852 1.00 91.62 106 TYR A O 1
ATOM 843 N N . THR A 1 107 ? 1.960 6.307 -30.102 1.00 90.56 107 THR A N 1
ATOM 844 C CA . THR A 1 107 ? 0.762 6.522 -29.274 1.00 90.56 107 THR A CA 1
ATOM 845 C C . THR A 1 107 ? -0.024 5.234 -29.021 1.00 90.56 107 THR A C 1
ATOM 847 O O . THR A 1 107 ? -0.411 4.971 -27.885 1.00 90.56 107 THR A O 1
ATOM 850 N N . GLU A 1 108 ? -0.178 4.376 -30.035 1.00 93.44 108 GLU A N 1
ATOM 851 C CA . GLU A 1 108 ? -0.849 3.073 -29.901 1.00 93.44 108 GLU A CA 1
ATOM 852 C C . GLU A 1 108 ? -0.104 2.127 -28.938 1.00 93.44 108 GLU A C 1
ATOM 854 O O . GLU A 1 108 ? -0.714 1.401 -28.149 1.00 93.44 108 GLU A O 1
ATOM 859 N N . TYR A 1 109 ? 1.232 2.134 -28.978 1.00 92.38 109 TYR A N 1
ATOM 860 C CA . TYR A 1 109 ? 2.055 1.316 -28.086 1.00 92.38 109 TYR A CA 1
ATOM 861 C C . TYR A 1 109 ? 1.975 1.831 -26.648 1.00 92.38 109 TYR A C 1
ATOM 863 O O . TYR A 1 109 ? 1.849 1.031 -25.718 1.00 92.38 109 TYR A O 1
ATOM 871 N N . GLU A 1 110 ? 2.001 3.153 -26.466 1.00 91.81 110 GLU A N 1
ATOM 872 C CA . GLU A 1 110 ? 1.843 3.796 -25.162 1.00 91.81 110 GLU A CA 1
ATOM 873 C C . GLU A 1 110 ? 0.475 3.490 -24.541 1.00 91.81 110 GLU A C 1
ATOM 875 O O . GLU A 1 110 ? 0.418 3.075 -23.382 1.00 91.81 110 GLU A O 1
ATOM 880 N N . GLU A 1 111 ? -0.611 3.596 -25.311 1.00 92.31 111 GLU A N 1
ATOM 881 C CA . GLU A 1 111 ? -1.968 3.284 -24.847 1.00 92.31 111 GLU A CA 1
ATOM 882 C C . GLU A 1 111 ? -2.085 1.830 -24.358 1.00 92.31 111 GLU A C 1
ATOM 884 O O . GLU A 1 111 ? -2.622 1.568 -23.274 1.00 92.31 111 GLU A O 1
ATOM 889 N N . LYS A 1 112 ? -1.528 0.872 -25.112 1.00 94.31 112 LYS A N 1
ATOM 890 C CA . LYS A 1 112 ? -1.520 -0.551 -24.728 1.00 94.31 112 LYS A CA 1
ATOM 891 C C . LYS A 1 112 ? -0.715 -0.800 -23.450 1.00 94.31 112 LYS A C 1
ATOM 893 O O . LYS A 1 112 ? -1.185 -1.519 -22.566 1.00 94.31 112 LYS A O 1
ATOM 898 N N . VAL A 1 113 ? 0.473 -0.199 -23.327 1.00 93.94 113 VAL A N 1
ATOM 899 C CA . VAL A 1 113 ? 1.319 -0.313 -22.124 1.00 93.94 113 VAL A CA 1
ATOM 900 C C . VAL A 1 113 ? 0.599 0.267 -20.905 1.00 93.94 113 VAL A C 1
ATOM 902 O O . VAL A 1 113 ? 0.549 -0.372 -19.852 1.00 93.94 113 VAL A O 1
ATOM 905 N N . GLN A 1 114 ? 0.008 1.455 -21.033 1.00 91.69 114 GLN A N 1
ATOM 906 C CA . GLN A 1 114 ? -0.664 2.121 -19.920 1.00 91.69 114 GLN A CA 1
ATOM 907 C C . GLN A 1 114 ? -1.953 1.413 -19.503 1.00 91.69 114 GLN A C 1
ATOM 909 O O . GLN A 1 114 ? -2.206 1.288 -18.306 1.00 91.69 114 GLN A O 1
ATOM 914 N N . THR A 1 115 ? -2.729 0.883 -20.452 1.00 91.06 115 THR A N 1
ATOM 915 C CA . THR A 1 115 ? -3.943 0.107 -20.153 1.00 91.06 115 THR A CA 1
ATOM 916 C C . THR A 1 115 ? -3.605 -1.179 -19.398 1.00 91.06 115 THR A C 1
ATOM 918 O O . THR A 1 115 ? -4.279 -1.522 -18.422 1.00 91.06 115 THR A O 1
ATOM 921 N N . LEU A 1 116 ? -2.518 -1.860 -19.781 1.00 91.38 116 LEU A N 1
ATOM 922 C CA . LEU A 1 116 ? -2.014 -3.023 -19.050 1.00 91.38 116 LEU A CA 1
ATOM 923 C C . LEU A 1 116 ? -1.632 -2.654 -17.607 1.00 91.38 116 LEU A C 1
ATOM 925 O O . LEU A 1 116 ? -2.057 -3.325 -16.665 1.00 91.38 116 LEU A O 1
ATOM 929 N N . ILE A 1 117 ? -0.872 -1.571 -17.416 1.00 89.88 117 ILE A N 1
ATOM 930 C CA . ILE A 1 117 ? -0.469 -1.114 -16.078 1.00 89.88 117 ILE A CA 1
ATOM 931 C C . ILE A 1 117 ? -1.667 -0.679 -15.235 1.00 89.88 117 ILE A C 1
ATOM 933 O O . ILE A 1 117 ? -1.739 -1.049 -14.062 1.00 89.88 117 ILE A O 1
ATOM 937 N N . ALA A 1 118 ? -2.627 0.044 -15.814 1.00 89.38 118 ALA A N 1
ATOM 938 C CA . ALA A 1 118 ? -3.852 0.441 -15.128 1.00 89.38 118 ALA A CA 1
ATOM 939 C C . ALA A 1 118 ? -4.641 -0.786 -14.640 1.00 89.38 118 ALA A C 1
ATOM 941 O O . ALA A 1 118 ? -5.080 -0.820 -13.489 1.00 89.38 118 ALA A O 1
ATOM 942 N N . GLY A 1 119 ? -4.747 -1.831 -15.470 1.00 89.44 119 GLY A N 1
ATOM 943 C CA . GLY A 1 119 ? -5.380 -3.098 -15.095 1.00 89.44 119 GLY A CA 1
ATOM 944 C C . GLY A 1 119 ? -4.646 -3.834 -13.969 1.00 89.44 119 GLY A C 1
ATOM 945 O O . GLY A 1 119 ? -5.274 -4.269 -13.000 1.00 89.44 119 GLY A O 1
ATOM 946 N N . ILE A 1 120 ? -3.314 -3.932 -14.051 1.00 86.94 120 ILE A N 1
ATOM 947 C CA . ILE A 1 120 ? -2.483 -4.555 -13.006 1.00 86.94 120 ILE A CA 1
ATOM 948 C C . ILE A 1 120 ? -2.614 -3.790 -11.684 1.00 86.94 120 ILE A C 1
ATOM 950 O O . ILE A 1 120 ? -2.775 -4.405 -10.629 1.00 86.94 120 ILE A O 1
ATOM 954 N N . GLN A 1 121 ? -2.581 -2.457 -11.723 1.00 84.06 121 GLN A N 1
ATOM 955 C CA . GLN A 1 121 ? -2.703 -1.623 -10.531 1.00 84.06 121 GLN A CA 1
ATOM 956 C C . GLN A 1 121 ? -4.098 -1.733 -9.901 1.00 84.06 121 GLN A C 1
ATOM 958 O O . GLN A 1 121 ? -4.206 -1.810 -8.675 1.00 84.06 121 GLN A O 1
ATOM 963 N N . ALA A 1 122 ? -5.155 -1.815 -10.715 1.00 86.38 122 ALA A N 1
ATOM 964 C CA . ALA A 1 122 ? -6.515 -2.038 -10.233 1.00 86.38 122 ALA A CA 1
ATOM 965 C C . ALA A 1 122 ? -6.629 -3.369 -9.470 1.00 86.38 122 ALA A C 1
ATOM 967 O O . ALA A 1 122 ? -7.065 -3.384 -8.318 1.00 86.38 122 ALA A O 1
ATOM 968 N N . TRP A 1 123 ? -6.160 -4.474 -10.058 1.00 85.81 123 TRP A N 1
ATOM 969 C CA . TRP A 1 123 ? -6.174 -5.783 -9.393 1.00 85.81 123 TRP A CA 1
ATOM 970 C C . TRP A 1 123 ? -5.283 -5.833 -8.154 1.00 85.81 123 TRP A C 1
ATOM 972 O O . TRP A 1 123 ? -5.690 -6.380 -7.127 1.00 85.81 123 TRP A O 1
ATOM 982 N N . LYS A 1 124 ? -4.097 -5.218 -8.211 1.00 83.19 124 LYS A N 1
ATOM 983 C CA . LYS A 1 124 ? -3.208 -5.094 -7.053 1.00 83.19 124 LYS A CA 1
ATOM 984 C C . LYS A 1 124 ? -3.915 -4.407 -5.888 1.00 83.19 124 LYS A C 1
ATOM 986 O O . LYS A 1 124 ? -3.867 -4.925 -4.776 1.00 83.19 124 LYS A O 1
ATOM 991 N N . ASN A 1 125 ? -4.594 -3.286 -6.136 1.00 84.12 125 ASN A N 1
ATOM 992 C CA . ASN A 1 125 ? -5.330 -2.555 -5.104 1.00 84.12 125 ASN A CA 1
ATOM 993 C C . ASN A 1 125 ? -6.450 -3.412 -4.488 1.00 84.12 125 ASN A C 1
ATOM 995 O O . ASN A 1 125 ? -6.634 -3.395 -3.270 1.00 84.12 125 ASN A O 1
ATOM 999 N N . VAL A 1 126 ? -7.163 -4.204 -5.297 1.00 85.94 126 VAL A N 1
ATOM 1000 C CA . VAL A 1 126 ? -8.196 -5.134 -4.806 1.00 85.94 126 VAL A CA 1
ATOM 1001 C C . VAL A 1 126 ? -7.586 -6.195 -3.892 1.00 85.94 126 VAL A C 1
ATOM 1003 O O . VAL A 1 126 ? -8.028 -6.353 -2.757 1.00 85.94 126 VAL A O 1
ATOM 1006 N N . VAL A 1 127 ? -6.538 -6.888 -4.342 1.00 85.88 127 VAL A N 1
ATOM 1007 C CA . VAL A 1 127 ? -5.879 -7.939 -3.546 1.00 85.88 127 VAL A CA 1
ATOM 1008 C C . VAL A 1 127 ? -5.296 -7.362 -2.256 1.00 85.88 127 VAL A C 1
ATOM 1010 O O . VAL A 1 127 ? -5.467 -7.936 -1.180 1.00 85.88 127 VAL A O 1
ATOM 1013 N N . GLN A 1 128 ? -4.656 -6.195 -2.351 1.00 82.81 128 GLN A N 1
ATOM 1014 C CA . GLN A 1 128 ? -4.033 -5.521 -1.219 1.00 82.81 128 GLN A CA 1
ATOM 1015 C C . GLN A 1 128 ? -5.055 -5.051 -0.177 1.00 82.81 128 GLN A C 1
ATOM 1017 O O . GLN A 1 128 ? -4.712 -5.006 0.999 1.00 82.81 128 GLN A O 1
ATOM 1022 N N . THR A 1 129 ? -6.289 -4.713 -0.564 1.00 86.44 129 THR A N 1
ATOM 1023 C CA . THR A 1 129 ? -7.329 -4.234 0.368 1.00 86.44 129 THR A CA 1
ATOM 1024 C C . THR A 1 129 ? -8.257 -5.341 0.866 1.00 86.44 129 THR A C 1
ATOM 1026 O O . THR A 1 129 ? -8.723 -5.262 2.001 1.00 86.44 129 THR A O 1
ATOM 1029 N N . ALA A 1 130 ? -8.470 -6.408 0.091 1.00 87.56 130 ALA A N 1
ATOM 1030 C CA . ALA A 1 130 ? -9.361 -7.507 0.466 1.00 87.56 130 ALA A CA 1
ATOM 1031 C C . ALA A 1 130 ? -8.931 -8.202 1.768 1.00 87.56 130 ALA A C 1
ATOM 1033 O O . ALA A 1 130 ? -9.757 -8.435 2.651 1.00 87.56 130 ALA A O 1
ATOM 1034 N N . ILE A 1 131 ? -7.634 -8.491 1.920 1.00 85.12 131 ILE A N 1
ATOM 1035 C CA . ILE A 1 131 ? -7.111 -9.172 3.115 1.00 85.12 131 ILE A CA 1
ATOM 1036 C C . ILE A 1 131 ? -7.216 -8.268 4.364 1.00 85.12 131 ILE A C 1
ATOM 1038 O O . ILE A 1 131 ? -7.799 -8.708 5.359 1.00 85.12 131 ILE A O 1
ATOM 1042 N N . PRO A 1 132 ? -6.745 -7.001 4.349 1.00 86.25 132 PRO A N 1
ATOM 1043 C CA . PRO A 1 132 ? -6.928 -6.084 5.473 1.00 86.25 132 PRO A CA 1
ATOM 1044 C C . PRO A 1 132 ? -8.387 -5.827 5.845 1.00 86.25 132 PRO A C 1
ATOM 1046 O O . PRO A 1 132 ? -8.674 -5.684 7.028 1.00 86.25 132 PRO A O 1
ATOM 1049 N N . VAL A 1 133 ? -9.315 -5.803 4.881 1.00 88.50 133 VAL A N 1
ATOM 1050 C CA . VAL A 1 133 ? -10.754 -5.642 5.163 1.00 88.50 133 VAL A CA 1
ATOM 1051 C C . VAL A 1 133 ? -11.303 -6.807 5.987 1.00 88.50 133 VAL A C 1
ATOM 1053 O O . VAL A 1 133 ? -12.142 -6.597 6.857 1.00 88.50 133 VAL A O 1
ATOM 1056 N N . LEU A 1 134 ? -10.819 -8.031 5.780 1.00 87.25 134 LEU A N 1
ATOM 1057 C CA . LEU A 1 134 ? -11.210 -9.151 6.638 1.00 87.25 134 LEU A CA 1
ATOM 1058 C C . LEU A 1 134 ? -10.597 -9.011 8.032 1.00 87.25 134 LEU A C 1
ATOM 1060 O O . LEU A 1 134 ? -11.295 -9.158 9.032 1.00 87.25 134 LEU A O 1
ATOM 1064 N N . ILE A 1 135 ? -9.309 -8.669 8.108 1.00 87.69 135 ILE A N 1
ATOM 1065 C CA . ILE A 1 135 ? -8.582 -8.535 9.377 1.00 87.69 135 ILE A CA 1
ATOM 1066 C C . ILE A 1 135 ? -9.135 -7.380 10.223 1.00 87.69 135 ILE A C 1
ATOM 1068 O O . ILE A 1 135 ? -9.247 -7.522 11.439 1.00 87.69 135 ILE A O 1
ATOM 1072 N N . ILE A 1 136 ? -9.533 -6.256 9.617 1.00 89.00 136 ILE A N 1
ATOM 1073 C CA . ILE A 1 136 ? -10.009 -5.080 10.357 1.00 89.00 136 ILE A CA 1
ATOM 1074 C C . ILE A 1 136 ? -11.327 -5.342 11.093 1.00 89.00 136 ILE A C 1
ATOM 1076 O O . ILE A 1 136 ? -11.569 -4.722 12.126 1.00 89.00 136 ILE A O 1
ATOM 1080 N N . LEU A 1 137 ? -12.142 -6.299 10.630 1.00 89.12 137 LEU A N 1
ATOM 1081 C CA . LEU A 1 137 ? -13.335 -6.748 11.356 1.00 89.12 137 LEU A CA 1
ATOM 1082 C C . LEU A 1 137 ? -12.956 -7.416 12.686 1.00 89.12 137 LEU A C 1
ATOM 1084 O O . LEU A 1 137 ? -13.556 -7.114 13.718 1.00 89.12 137 LEU A O 1
ATOM 1088 N N . PHE A 1 138 ? -11.924 -8.264 12.678 1.00 89.00 138 PHE A N 1
ATOM 1089 C CA . PHE A 1 138 ? -11.395 -8.899 13.889 1.00 89.00 138 PHE A CA 1
ATOM 1090 C C . PHE A 1 138 ? -10.698 -7.887 14.798 1.00 89.00 138 PHE A C 1
ATOM 1092 O O . PHE A 1 138 ? -10.951 -7.871 16.000 1.00 89.00 138 PHE A O 1
ATOM 1099 N N . VAL A 1 139 ? -9.885 -6.987 14.229 1.00 88.50 139 VAL A N 1
ATOM 1100 C CA . VAL A 1 139 ? -9.231 -5.907 14.987 1.00 88.50 139 VAL A CA 1
ATOM 1101 C C . VAL A 1 139 ? -10.271 -5.023 15.671 1.00 88.50 139 VAL A C 1
ATOM 1103 O O . VAL A 1 139 ? -10.119 -4.724 16.852 1.00 88.50 139 VAL A O 1
ATOM 1106 N N . GLY A 1 140 ? -11.333 -4.629 14.962 1.00 88.00 140 GLY A N 1
ATOM 1107 C CA . GLY A 1 140 ? -12.414 -3.808 15.505 1.00 88.00 140 GLY A CA 1
ATOM 1108 C C . GLY A 1 140 ? -13.122 -4.492 16.673 1.00 88.00 140 GLY A C 1
ATOM 1109 O O . GLY A 1 140 ? -13.169 -3.937 17.770 1.00 88.00 140 GLY A O 1
ATOM 1110 N N . ALA A 1 141 ? -13.581 -5.730 16.472 1.00 87.25 141 ALA A N 1
ATOM 1111 C CA . ALA A 1 141 ? -14.274 -6.498 17.505 1.00 87.25 141 ALA A CA 1
ATOM 1112 C C . ALA A 1 141 ? -13.385 -6.773 18.736 1.00 87.25 141 ALA A C 1
ATOM 1114 O O . ALA A 1 141 ? -13.812 -6.586 19.878 1.00 87.25 141 ALA A O 1
ATOM 1115 N N . TRP A 1 142 ? -12.122 -7.157 18.523 1.00 87.25 142 TRP A N 1
ATOM 1116 C CA . TRP A 1 142 ? -11.156 -7.395 19.600 1.00 87.25 142 TRP A CA 1
ATOM 1117 C C . TRP A 1 142 ? -10.813 -6.112 20.366 1.00 87.25 142 TRP A C 1
ATOM 1119 O O . TRP A 1 142 ? -10.752 -6.106 21.601 1.00 87.25 142 TRP A O 1
ATOM 1129 N N . SER A 1 143 ? -10.614 -5.009 19.644 1.00 90.19 143 SER A N 1
ATOM 1130 C CA . SER A 1 143 ? -10.316 -3.702 20.223 1.00 90.19 143 SER A CA 1
ATOM 1131 C C . SER A 1 143 ? -11.465 -3.185 21.088 1.00 90.19 143 SER A C 1
ATOM 1133 O O . SER A 1 143 ? -11.215 -2.608 22.149 1.00 90.19 143 SER A O 1
ATOM 1135 N N . ASP A 1 144 ? -12.710 -3.382 20.649 1.00 86.88 144 ASP A N 1
ATOM 1136 C CA . ASP A 1 144 ? -13.899 -2.962 21.391 1.00 86.88 144 ASP A CA 1
ATOM 1137 C C . ASP A 1 144 ? -14.132 -3.816 22.641 1.00 86.88 144 ASP A C 1
ATOM 1139 O O . ASP A 1 144 ? -14.434 -3.267 23.698 1.00 86.88 144 ASP A O 1
ATOM 1143 N N . LYS A 1 145 ? -13.899 -5.134 22.567 1.00 84.19 145 LYS A N 1
ATOM 1144 C CA . LYS A 1 145 ? -14.013 -6.036 23.725 1.00 84.19 145 LYS A CA 1
ATOM 1145 C C . LYS A 1 145 ? -12.944 -5.770 24.788 1.00 84.19 145 LYS A C 1
ATOM 1147 O O . LYS A 1 145 ? -13.233 -5.770 25.980 1.00 84.19 145 LYS A O 1
ATOM 1152 N N . THR A 1 146 ? -11.690 -5.597 24.369 1.00 83.00 146 THR A N 1
ATOM 1153 C CA . THR A 1 146 ? -10.546 -5.506 25.295 1.00 83.00 146 THR A CA 1
ATOM 1154 C C . THR A 1 146 ? -10.252 -4.084 25.768 1.00 83.00 146 THR A C 1
ATOM 1156 O O . THR A 1 146 ? -9.453 -3.901 26.686 1.00 83.00 146 THR A O 1
ATOM 1159 N N . GLY A 1 147 ? -10.837 -3.066 25.126 1.00 83.75 147 GLY A N 1
ATOM 1160 C CA . GLY A 1 147 ? -10.568 -1.654 25.406 1.00 83.75 147 GLY A CA 1
ATOM 1161 C C . GLY A 1 147 ? -9.164 -1.186 24.993 1.00 83.75 147 GLY A C 1
ATOM 1162 O O . GLY A 1 147 ? -8.787 -0.042 25.246 1.00 83.75 147 GLY A O 1
ATOM 1163 N N . LYS A 1 148 ? -8.367 -2.031 24.323 1.00 81.62 148 LYS A N 1
ATOM 1164 C CA . LYS A 1 148 ? -6.955 -1.768 23.986 1.00 81.62 148 LYS A CA 1
ATOM 1165 C C . LYS A 1 148 ? -6.775 -1.014 22.662 1.00 81.62 148 LYS A C 1
ATOM 1167 O O . LYS A 1 148 ? -5.821 -1.259 21.924 1.00 81.62 148 LYS A O 1
ATOM 1172 N N . ARG A 1 149 ? -7.646 -0.039 22.377 1.00 82.44 149 ARG A N 1
ATOM 1173 C CA . ARG A 1 149 ? -7.639 0.768 21.135 1.00 82.44 149 ARG A CA 1
ATOM 1174 C C . ARG A 1 149 ? -6.264 1.366 20.814 1.00 82.44 149 ARG A C 1
ATOM 1176 O O . ARG A 1 149 ? -5.796 1.282 19.683 1.00 82.44 149 ARG A O 1
ATOM 1183 N N . LYS A 1 150 ? -5.567 1.889 21.831 1.00 78.62 150 LYS A N 1
ATOM 1184 C CA . LYS A 1 150 ? -4.213 2.458 21.686 1.00 78.62 150 LYS A CA 1
ATOM 1185 C C . LYS A 1 150 ? -3.182 1.425 21.212 1.00 78.62 150 LYS A C 1
ATOM 1187 O O . LYS A 1 150 ? -2.317 1.766 20.416 1.00 78.62 150 LYS A O 1
ATOM 1192 N N . ALA A 1 151 ? -3.289 0.170 21.653 1.00 81.31 151 ALA A N 1
ATOM 1193 C CA . ALA A 1 151 ? -2.386 -0.898 21.229 1.00 81.31 151 ALA A CA 1
ATOM 1194 C C . ALA A 1 151 ? -2.631 -1.306 19.767 1.00 81.31 151 ALA A C 1
ATOM 1196 O O . ALA A 1 151 ? -1.668 -1.539 19.045 1.00 81.31 151 ALA A O 1
ATOM 1197 N N . CYS A 1 152 ? -3.891 -1.323 19.311 1.00 80.56 152 CYS A N 1
ATOM 1198 C CA . CYS A 1 152 ? -4.223 -1.589 17.905 1.00 80.56 152 CYS A CA 1
ATOM 1199 C C . CYS A 1 152 ? -3.655 -0.523 16.964 1.00 80.56 152 CYS A C 1
ATOM 1201 O O . CYS A 1 152 ? -3.164 -0.856 15.894 1.00 80.56 152 CYS A O 1
ATOM 1203 N N . ILE A 1 153 ? -3.701 0.749 17.370 1.00 83.12 153 ILE A N 1
ATOM 1204 C CA . ILE A 1 153 ? -3.155 1.863 16.579 1.00 83.12 153 ILE A CA 1
ATOM 1205 C C . ILE A 1 153 ? -1.621 1.834 16.588 1.00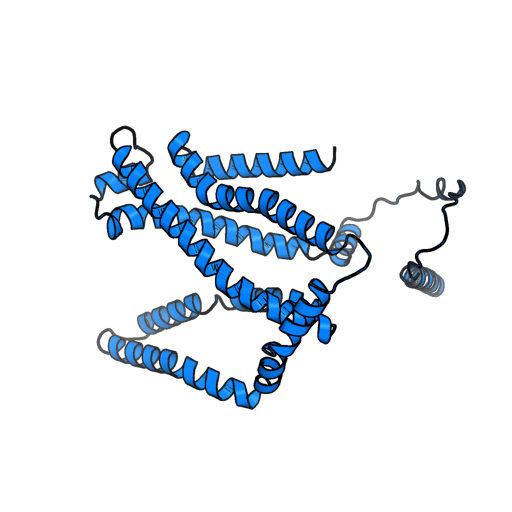 83.12 153 ILE A C 1
ATOM 1207 O O . ILE A 1 153 ? -0.988 2.069 15.563 1.00 83.12 153 ILE A O 1
ATOM 1211 N N . LEU A 1 154 ? -1.013 1.531 17.739 1.00 78.25 154 LEU A N 1
ATOM 1212 C CA . LEU A 1 154 ? 0.440 1.540 17.894 1.00 78.25 154 LEU A CA 1
ATOM 1213 C C . LEU A 1 154 ? 1.120 0.322 17.246 1.00 78.25 154 LEU A C 1
ATOM 1215 O O . LEU A 1 154 ? 2.254 0.439 16.791 1.00 78.25 154 LEU A O 1
ATOM 1219 N N . MET A 1 155 ? 0.444 -0.830 17.178 1.00 80.44 155 MET A N 1
ATOM 1220 C CA . MET A 1 155 ? 1.011 -2.082 16.662 1.00 80.44 155 MET A CA 1
ATOM 1221 C C . MET A 1 155 ? 1.543 -1.958 15.217 1.00 80.44 155 MET A C 1
ATOM 1223 O O . MET A 1 155 ? 2.714 -2.286 15.021 1.00 80.44 155 MET A O 1
ATOM 1227 N N . PRO A 1 156 ? 0.782 -1.454 14.220 1.00 79.06 156 PRO A N 1
ATOM 1228 C CA . PRO A 1 156 ? 1.302 -1.250 12.867 1.00 79.06 156 PRO A CA 1
ATOM 1229 C C . PRO A 1 156 ? 2.459 -0.251 12.816 1.00 79.06 156 PRO A C 1
ATOM 1231 O O . PRO A 1 156 ? 3.429 -0.486 12.108 1.00 79.06 156 PRO A O 1
ATOM 1234 N N . ILE A 1 157 ? 2.394 0.832 13.599 1.00 78.44 157 ILE A N 1
ATOM 1235 C CA . ILE A 1 157 ? 3.429 1.879 13.618 1.00 78.44 157 ILE A CA 1
ATOM 1236 C C . ILE A 1 157 ? 4.753 1.310 14.133 1.00 78.44 157 ILE A C 1
ATOM 1238 O O . ILE A 1 157 ? 5.800 1.517 13.526 1.00 78.44 157 ILE A O 1
ATOM 1242 N N . VAL A 1 158 ? 4.710 0.566 15.240 1.00 79.12 158 VAL A N 1
ATOM 1243 C CA . VAL A 1 158 ? 5.895 -0.077 15.819 1.00 79.12 158 VAL A CA 1
ATOM 1244 C C . VAL A 1 158 ? 6.427 -1.168 14.891 1.00 79.12 158 VAL A C 1
ATOM 1246 O O . VAL A 1 158 ? 7.635 -1.245 14.688 1.00 79.12 158 VAL A O 1
ATOM 1249 N N . GLY A 1 159 ? 5.549 -1.980 14.296 1.00 77.69 159 GLY A N 1
ATOM 1250 C CA . GLY A 1 159 ? 5.945 -3.021 13.344 1.00 77.69 159 GLY A CA 1
ATOM 1251 C C . GLY A 1 159 ? 6.633 -2.455 12.100 1.00 77.69 159 GLY A C 1
ATOM 1252 O O . GLY A 1 159 ? 7.700 -2.933 11.713 1.00 77.69 159 GLY A O 1
ATOM 1253 N N . GLU A 1 160 ? 6.067 -1.400 11.518 1.00 76.81 160 GLU A N 1
ATOM 1254 C CA . GLU A 1 160 ? 6.627 -0.722 10.347 1.00 76.81 160 GLU A CA 1
ATOM 1255 C C . GLU A 1 160 ? 7.945 -0.021 10.681 1.00 76.81 160 GLU A C 1
ATOM 1257 O O . GLU A 1 160 ? 8.909 -0.116 9.925 1.00 76.81 160 GLU A O 1
ATOM 1262 N N . PHE A 1 161 ? 8.028 0.629 11.845 1.00 77.88 161 PHE A N 1
ATOM 1263 C CA . PHE A 1 161 ? 9.254 1.266 12.318 1.00 77.88 161 PHE A CA 1
ATOM 1264 C C . PHE A 1 161 ? 10.387 0.251 12.510 1.00 77.88 161 PHE A C 1
ATOM 1266 O O . PHE A 1 161 ? 11.499 0.470 12.030 1.00 77.88 161 PHE A O 1
ATOM 1273 N N . ILE A 1 162 ? 10.107 -0.888 13.152 1.00 78.81 162 ILE A N 1
ATOM 1274 C CA . ILE A 1 162 ? 11.084 -1.974 13.320 1.00 78.81 162 ILE A CA 1
ATOM 1275 C C . ILE A 1 162 ? 11.506 -2.524 11.954 1.00 78.81 162 ILE A C 1
ATO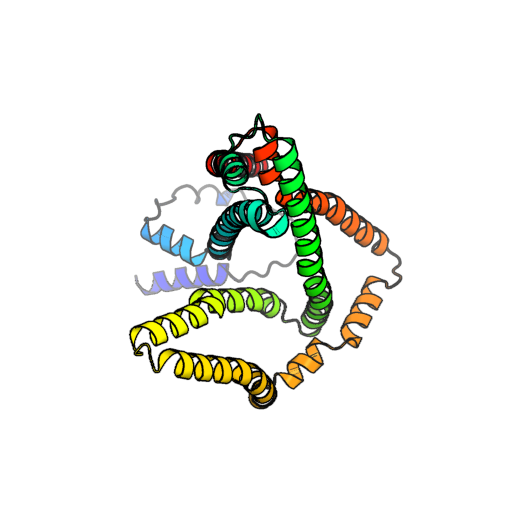M 1277 O O . ILE A 1 162 ? 12.697 -2.689 11.700 1.00 78.81 162 ILE A O 1
ATOM 1281 N N . THR A 1 163 ? 10.549 -2.764 11.056 1.00 77.69 163 THR A N 1
ATOM 1282 C CA . THR A 1 163 ? 10.832 -3.265 9.703 1.00 77.69 163 THR A CA 1
ATOM 1283 C C . THR A 1 163 ? 11.704 -2.283 8.924 1.00 77.69 163 THR A C 1
ATOM 1285 O O . THR A 1 163 ? 12.686 -2.692 8.310 1.00 77.69 163 THR A O 1
ATOM 1288 N N . SER A 1 164 ? 11.402 -0.988 9.015 1.00 71.50 164 SER A N 1
ATOM 1289 C CA . SER A 1 164 ? 12.154 0.086 8.365 1.00 71.50 164 SER A CA 1
ATOM 1290 C C . SER A 1 164 ? 13.582 0.202 8.902 1.00 71.50 164 SER A C 1
ATOM 1292 O O . SER A 1 164 ? 14.515 0.334 8.115 1.00 71.50 164 SER A O 1
ATOM 1294 N N . LEU A 1 165 ? 13.781 0.098 10.223 1.00 74.56 165 LEU A N 1
ATOM 1295 C CA . LEU A 1 165 ? 15.116 0.140 10.836 1.00 74.56 165 LEU A CA 1
ATOM 1296 C C . LEU A 1 165 ? 15.984 -1.063 10.462 1.00 74.56 165 LEU A C 1
ATOM 1298 O O . LEU A 1 165 ? 17.186 -0.920 10.262 1.00 74.56 165 LEU A O 1
ATOM 1302 N N . VAL A 1 166 ? 15.385 -2.250 10.379 1.00 77.31 166 VAL A N 1
ATOM 1303 C CA . VAL A 1 166 ? 16.105 -3.496 10.076 1.00 77.31 166 VAL A CA 1
ATOM 1304 C C . VAL A 1 166 ? 16.293 -3.682 8.556 1.00 77.31 166 VAL A C 1
ATOM 1306 O O . VAL A 1 166 ? 16.967 -4.613 8.123 1.00 77.31 166 VAL A O 1
ATOM 1309 N N . GLY A 1 167 ? 15.738 -2.784 7.728 1.00 70.00 167 GLY A N 1
ATOM 1310 C CA . GLY A 1 167 ? 15.773 -2.874 6.261 1.00 70.00 167 GLY A CA 1
ATOM 1311 C C . GLY A 1 167 ? 14.832 -3.943 5.691 1.00 70.00 167 GLY A C 1
ATOM 1312 O O . GLY A 1 167 ? 14.910 -4.294 4.511 1.00 70.00 167 GLY A O 1
ATOM 1313 N N . GLY A 1 168 ? 13.935 -4.474 6.521 1.00 76.75 168 GLY A N 1
ATOM 1314 C CA . GLY A 1 168 ? 13.046 -5.576 6.192 1.00 76.75 168 GLY A CA 1
ATOM 1315 C C . GLY A 1 168 ? 13.786 -6.860 5.813 1.00 76.75 168 GLY A C 1
ATOM 1316 O O . GLY A 1 168 ? 15.000 -7.002 5.956 1.00 76.75 168 GLY A O 1
ATOM 1317 N N . TRP A 1 169 ? 13.031 -7.830 5.311 1.00 72.06 169 TRP A N 1
ATOM 1318 C CA . TRP A 1 169 ? 13.602 -9.102 4.882 1.00 72.06 169 TRP A CA 1
ATOM 1319 C C . TRP A 1 169 ? 14.476 -8.942 3.633 1.00 72.06 169 TRP A C 1
ATOM 1321 O O . TRP A 1 169 ? 15.593 -9.444 3.604 1.00 72.06 169 TRP A O 1
ATOM 1331 N N . TYR A 1 170 ? 14.033 -8.173 2.637 1.00 75.00 170 TYR A N 1
ATOM 1332 C CA . TYR A 1 170 ? 14.741 -8.033 1.361 1.00 75.00 170 TYR A CA 1
ATOM 1333 C C . TYR A 1 170 ? 16.170 -7.489 1.486 1.00 75.00 170 TYR A C 1
ATOM 1335 O O . TYR A 1 170 ? 17.081 -8.040 0.871 1.00 75.00 170 TYR A O 1
ATOM 1343 N N . THR A 1 171 ? 16.395 -6.453 2.301 1.00 74.50 171 THR A N 1
ATOM 1344 C CA . THR A 1 171 ? 17.744 -5.883 2.482 1.00 74.50 171 THR A CA 1
ATOM 1345 C C . THR A 1 171 ? 18.667 -6.870 3.184 1.00 74.50 171 THR A C 1
ATOM 1347 O O . THR A 1 171 ? 19.835 -6.987 2.822 1.00 74.50 171 THR A O 1
ATOM 1350 N N . ASN A 1 172 ? 18.137 -7.637 4.140 1.00 72.12 172 ASN A N 1
ATOM 1351 C CA . ASN A 1 172 ? 18.892 -8.679 4.828 1.00 72.12 172 ASN A CA 1
ATOM 1352 C C . ASN A 1 172 ? 19.291 -9.807 3.856 1.00 72.12 172 ASN A C 1
ATOM 1354 O O . ASN A 1 172 ? 20.456 -10.188 3.799 1.00 72.12 172 ASN A O 1
ATOM 1358 N N . PHE A 1 173 ? 18.366 -10.257 3.002 1.00 78.56 173 PHE A N 1
ATOM 1359 C CA . PHE A 1 173 ? 18.653 -11.251 1.961 1.00 78.56 173 PHE A CA 1
ATOM 1360 C C . PHE A 1 173 ? 19.733 -10.775 0.980 1.00 78.56 173 PHE A C 1
ATOM 1362 O O . PHE A 1 173 ? 20.702 -11.493 0.736 1.00 78.56 173 PHE A O 1
ATOM 1369 N N . ILE A 1 174 ? 19.601 -9.557 0.446 1.00 82.44 174 ILE A N 1
ATOM 1370 C CA . ILE A 1 174 ? 20.589 -8.982 -0.480 1.00 82.44 174 ILE A CA 1
ATOM 1371 C C . ILE A 1 174 ? 21.948 -8.825 0.211 1.00 82.44 174 ILE A C 1
ATOM 1373 O O . ILE A 1 174 ? 22.969 -9.192 -0.367 1.00 82.44 174 ILE A O 1
ATOM 1377 N N . GLY A 1 175 ? 21.967 -8.347 1.459 1.00 81.62 175 GLY A N 1
ATOM 1378 C CA . GLY A 1 175 ? 23.188 -8.206 2.251 1.00 81.62 175 GLY A CA 1
ATOM 1379 C C . GLY A 1 175 ? 23.907 -9.537 2.478 1.00 81.62 175 GLY A C 1
ATOM 1380 O O . GLY A 1 175 ? 25.118 -9.616 2.283 1.00 81.62 175 GLY A O 1
ATOM 1381 N N . VAL A 1 176 ? 23.175 -10.605 2.813 1.00 82.00 176 VAL A N 1
ATOM 1382 C CA . VAL A 1 176 ? 23.756 -11.946 3.001 1.00 82.00 176 VAL A CA 1
ATOM 1383 C C . VAL A 1 176 ? 24.320 -12.500 1.692 1.00 82.00 176 VAL A C 1
ATOM 1385 O O . VAL A 1 176 ? 25.433 -13.026 1.692 1.00 82.00 176 VAL A O 1
ATOM 1388 N N . PHE A 1 177 ? 23.610 -12.361 0.567 1.00 82.00 177 PHE A N 1
ATOM 1389 C CA . PHE A 1 177 ? 24.127 -12.819 -0.727 1.00 82.00 177 PHE A CA 1
ATOM 1390 C C . PHE A 1 177 ? 25.339 -12.012 -1.200 1.00 82.00 177 PHE A C 1
ATOM 1392 O O . PHE A 1 177 ? 26.291 -12.609 -1.700 1.00 82.00 177 PHE A O 1
ATOM 1399 N N . SER A 1 178 ? 25.336 -10.690 -0.996 1.00 86.19 178 SER A N 1
ATOM 1400 C CA . SER A 1 178 ? 26.491 -9.830 -1.277 1.00 86.19 178 SER A CA 1
ATOM 1401 C C . SER A 1 178 ? 27.701 -10.269 -0.457 1.00 86.19 178 SER A C 1
ATOM 1403 O O . SER A 1 178 ? 28.764 -10.520 -1.014 1.00 86.19 178 SER A O 1
ATOM 1405 N N . TYR A 1 179 ? 27.516 -10.472 0.850 1.00 85.69 179 TYR A N 1
ATOM 1406 C CA . TYR A 1 179 ? 28.587 -10.905 1.743 1.00 85.69 179 TYR A CA 1
ATOM 1407 C C . TYR A 1 179 ? 29.156 -12.276 1.350 1.00 85.69 179 TYR A C 1
ATOM 1409 O O . TYR A 1 179 ? 30.371 -12.431 1.275 1.00 85.69 179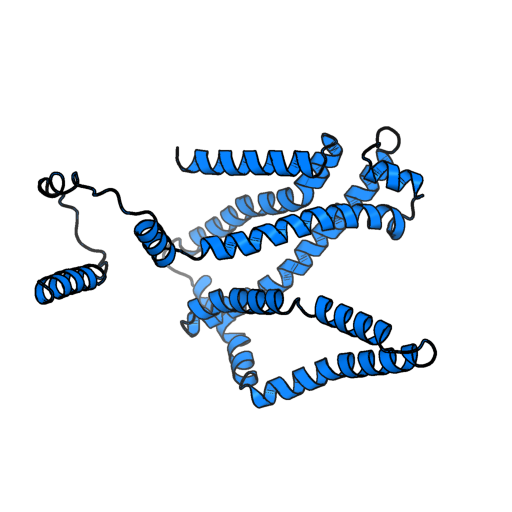 TYR A O 1
ATOM 1417 N N . ILE A 1 180 ? 28.303 -13.262 1.033 1.00 77.75 180 ILE A N 1
ATOM 1418 C CA . ILE A 1 180 ? 28.746 -14.578 0.534 1.00 77.75 180 ILE A CA 1
ATOM 1419 C C . ILE A 1 180 ? 29.530 -14.427 -0.775 1.00 77.75 180 ILE A C 1
ATOM 1421 O O . ILE A 1 180 ? 30.523 -15.131 -0.968 1.00 77.75 180 ILE A O 1
ATOM 1425 N N . GLY A 1 181 ? 29.109 -13.519 -1.657 1.00 78.25 181 GLY A N 1
ATOM 1426 C CA . GLY A 1 181 ? 29.819 -13.191 -2.891 1.00 78.25 181 GLY A CA 1
ATOM 1427 C C . GLY A 1 181 ? 31.237 -12.674 -2.645 1.00 78.25 181 GLY A C 1
ATOM 1428 O O . GLY A 1 181 ? 32.155 -13.117 -3.339 1.00 78.25 181 GLY A O 1
ATOM 1429 N N . ASP A 1 182 ? 31.405 -11.820 -1.633 1.00 83.88 182 ASP A N 1
ATOM 1430 C CA . ASP A 1 182 ? 32.674 -11.160 -1.304 1.00 83.88 182 ASP A CA 1
ATOM 1431 C C . ASP A 1 182 ? 33.673 -12.090 -0.602 1.00 83.88 182 ASP A C 1
ATOM 1433 O O . ASP A 1 182 ? 34.873 -12.020 -0.865 1.00 83.88 182 ASP A O 1
ATOM 1437 N N . ILE A 1 183 ? 33.203 -12.982 0.279 1.00 83.50 183 ILE A N 1
ATOM 1438 C CA . ILE A 1 183 ? 34.093 -13.841 1.083 1.00 83.50 183 ILE A CA 1
ATOM 1439 C C . ILE A 1 183 ? 34.354 -15.228 0.479 1.00 83.50 183 ILE A C 1
ATOM 1441 O O . ILE A 1 183 ? 35.162 -15.979 1.024 1.00 83.50 183 ILE A O 1
ATOM 1445 N N . THR A 1 184 ? 33.649 -15.610 -0.593 1.00 83.06 184 THR A N 1
ATOM 1446 C CA . THR A 1 184 ? 33.692 -16.981 -1.137 1.00 83.06 184 THR A CA 1
ATOM 1447 C C . THR A 1 184 ? 34.302 -17.023 -2.533 1.00 83.06 184 THR A C 1
ATOM 1449 O O . THR A 1 184 ? 33.906 -16.263 -3.426 1.00 83.06 184 THR A O 1
ATOM 1452 N N . SER A 1 185 ? 35.222 -17.969 -2.740 1.00 83.06 185 SER A N 1
ATOM 1453 C CA . SER A 1 185 ? 35.805 -18.258 -4.049 1.00 83.06 185 SER A CA 1
ATOM 1454 C C . SER A 1 185 ? 34.756 -18.811 -5.033 1.00 83.06 185 SER A C 1
ATOM 1456 O O . SER A 1 185 ? 33.724 -19.346 -4.614 1.00 83.06 185 SER A O 1
ATOM 1458 N N . PRO A 1 186 ? 34.967 -18.672 -6.356 1.00 78.75 186 PRO A N 1
ATOM 1459 C CA . PRO A 1 186 ? 33.983 -19.073 -7.362 1.00 78.75 186 PRO A CA 1
ATOM 1460 C C . PRO A 1 186 ? 33.613 -20.563 -7.321 1.00 78.75 186 PRO A C 1
ATOM 1462 O O . PRO A 1 186 ? 32.476 -20.893 -7.652 1.00 78.75 186 PRO A O 1
ATOM 1465 N N . GLU A 1 187 ? 34.530 -21.441 -6.895 1.00 81.00 187 GLU A N 1
ATOM 1466 C CA . GLU A 1 187 ? 34.275 -22.886 -6.798 1.00 81.00 187 GLU A CA 1
ATOM 1467 C C . GLU A 1 187 ? 33.294 -23.265 -5.672 1.00 81.00 187 GLU A C 1
ATOM 1469 O O . GLU A 1 187 ? 32.430 -24.117 -5.873 1.00 81.00 187 GLU A O 1
ATOM 1474 N N . ASP A 1 188 ? 33.340 -22.570 -4.530 1.00 74.38 188 ASP A N 1
ATOM 1475 C CA . ASP A 1 188 ? 32.521 -22.874 -3.346 1.00 74.38 188 ASP A CA 1
ATOM 1476 C C . ASP A 1 188 ? 31.249 -22.013 -3.246 1.00 74.38 188 ASP A C 1
ATOM 1478 O O . ASP A 1 188 ? 30.359 -22.270 -2.422 1.00 74.38 188 ASP A O 1
ATOM 1482 N N . ARG A 1 189 ? 31.140 -20.966 -4.073 1.00 77.31 189 ARG A N 1
ATOM 1483 C CA . ARG A 1 189 ? 30.070 -19.958 -4.000 1.00 77.31 189 ARG A CA 1
ATOM 1484 C C . ARG A 1 189 ? 28.679 -20.574 -4.116 1.00 77.31 189 ARG A C 1
ATOM 1486 O O . ARG A 1 189 ? 27.797 -20.263 -3.317 1.00 77.31 189 ARG A O 1
ATOM 1493 N N . THR A 1 190 ? 28.496 -21.487 -5.065 1.00 82.25 190 THR A N 1
ATOM 1494 C CA . THR A 1 190 ? 27.213 -22.167 -5.299 1.00 82.25 190 THR A CA 1
ATOM 1495 C C . THR A 1 190 ? 26.802 -23.026 -4.103 1.00 82.25 190 THR A C 1
ATOM 1497 O O . THR A 1 190 ? 25.632 -23.030 -3.720 1.00 82.25 190 THR A O 1
ATOM 1500 N N . TYR A 1 191 ? 27.762 -23.696 -3.458 1.00 81.31 191 TYR A N 1
ATOM 1501 C CA . TYR A 1 191 ? 27.509 -24.521 -2.277 1.00 81.31 191 TYR A CA 1
ATOM 1502 C C . TYR A 1 191 ? 27.037 -23.678 -1.082 1.00 81.31 191 TYR A C 1
ATOM 1504 O O . TYR A 1 191 ? 26.031 -24.001 -0.446 1.00 81.31 191 TYR A O 1
ATOM 1512 N N . ARG A 1 192 ? 27.696 -22.543 -0.813 1.00 68.19 192 ARG A N 1
ATOM 1513 C CA . ARG A 1 192 ? 27.323 -21.648 0.299 1.00 68.19 192 ARG A CA 1
ATOM 1514 C C . ARG A 1 192 ? 25.992 -20.933 0.079 1.00 68.19 192 ARG A C 1
ATOM 1516 O O . ARG A 1 192 ? 25.210 -20.815 1.020 1.00 68.19 192 ARG A O 1
ATOM 1523 N N . ILE A 1 193 ? 25.710 -20.513 -1.155 1.00 82.50 193 ILE A N 1
ATOM 1524 C CA . ILE A 1 193 ? 24.396 -19.985 -1.555 1.00 82.50 193 ILE A CA 1
ATOM 1525 C C . ILE A 1 193 ? 23.309 -21.046 -1.336 1.00 82.50 193 ILE A C 1
ATOM 1527 O O . ILE A 1 193 ? 22.248 -20.732 -0.796 1.00 82.50 193 ILE A O 1
ATOM 1531 N N . GLY A 1 194 ? 23.587 -22.305 -1.690 1.00 73.12 194 GLY A N 1
ATOM 1532 C CA . GLY A 1 194 ? 22.681 -23.433 -1.466 1.00 73.12 194 GLY A CA 1
ATOM 1533 C C . GLY A 1 194 ? 22.343 -23.648 0.013 1.00 73.12 194 GLY A C 1
ATOM 1534 O O . GLY A 1 194 ? 21.168 -23.762 0.362 1.00 73.12 194 GLY A O 1
ATOM 1535 N N . ILE A 1 195 ? 23.349 -23.621 0.894 1.00 82.31 195 ILE A N 1
ATOM 1536 C CA . ILE A 1 195 ? 23.141 -23.714 2.350 1.00 82.31 195 ILE A CA 1
ATOM 1537 C C . ILE A 1 195 ? 22.335 -22.522 2.870 1.00 82.31 195 ILE A C 1
ATOM 1539 O O . ILE A 1 195 ? 21.395 -22.717 3.639 1.00 82.31 195 ILE A O 1
ATOM 1543 N N . ALA A 1 196 ? 22.667 -21.298 2.449 1.00 78.19 196 ALA A N 1
ATOM 1544 C CA . ALA A 1 196 ? 21.947 -20.099 2.871 1.00 78.19 196 ALA A CA 1
ATOM 1545 C C . ALA A 1 196 ? 20.457 -20.178 2.499 1.00 78.19 196 ALA A C 1
ATOM 1547 O O . ALA A 1 196 ? 19.604 -19.967 3.361 1.00 78.19 196 ALA A O 1
ATOM 1548 N N . ASN A 1 197 ? 20.135 -20.584 1.265 1.00 75.50 197 ASN A N 1
ATOM 1549 C CA . ASN A 1 197 ? 18.753 -20.776 0.818 1.00 75.50 197 ASN A CA 1
ATOM 1550 C C . ASN A 1 197 ? 18.016 -21.849 1.624 1.00 75.50 197 ASN A C 1
ATOM 1552 O O . ASN A 1 197 ? 16.847 -21.661 1.967 1.00 75.50 197 ASN A O 1
ATOM 1556 N N . LEU A 1 198 ? 18.685 -22.958 1.950 1.00 79.00 198 LEU A N 1
ATOM 1557 C CA . LEU A 1 198 ? 18.098 -24.030 2.750 1.00 79.00 198 LEU A CA 1
ATOM 1558 C C . LEU A 1 198 ? 17.805 -23.562 4.183 1.00 79.00 198 LEU A C 1
ATOM 1560 O O . LEU A 1 198 ? 16.689 -23.734 4.673 1.00 79.00 198 LEU A O 1
ATOM 1564 N N . CYS A 1 199 ? 18.768 -22.906 4.832 1.00 81.38 199 CYS A N 1
ATOM 1565 C CA . CYS A 1 199 ? 18.608 -22.355 6.177 1.00 81.38 199 CYS A CA 1
ATOM 1566 C C . CYS A 1 199 ? 17.521 -21.276 6.234 1.00 81.38 199 CYS A C 1
ATOM 1568 O O . CYS A 1 199 ? 16.712 -21.270 7.159 1.00 81.38 199 CYS A O 1
ATOM 1570 N N . MET A 1 200 ? 17.458 -20.391 5.238 1.00 79.31 200 MET A N 1
ATOM 1571 C CA . MET A 1 200 ? 16.429 -19.351 5.153 1.00 79.31 200 MET A CA 1
ATOM 1572 C C . MET A 1 200 ? 15.037 -19.944 4.898 1.00 79.31 200 MET A C 1
ATOM 1574 O O . MET A 1 200 ? 14.072 -19.544 5.550 1.00 79.31 200 MET A O 1
ATOM 1578 N N . SER A 1 201 ? 14.934 -20.944 4.017 1.00 79.88 201 SER A N 1
ATOM 1579 C CA . SER A 1 201 ? 13.665 -21.610 3.692 1.00 79.88 201 SER A CA 1
ATOM 1580 C C . SER A 1 201 ? 13.125 -22.453 4.848 1.00 79.88 201 SER A C 1
ATOM 1582 O O . SER A 1 201 ? 11.918 -22.479 5.060 1.00 79.88 201 SER A O 1
ATOM 1584 N N . LEU A 1 202 ? 13.995 -23.121 5.618 1.00 79.81 202 LEU A N 1
ATOM 1585 C CA . LEU A 1 202 ? 13.608 -23.904 6.802 1.00 79.81 202 LEU A CA 1
ATOM 1586 C C . LEU A 1 202 ? 13.428 -23.037 8.055 1.00 79.81 202 LEU A C 1
ATOM 1588 O O . LEU A 1 202 ? 12.622 -23.369 8.926 1.00 79.81 202 LEU A O 1
ATOM 1592 N N . GLY A 1 203 ? 14.137 -21.910 8.138 1.00 78.56 203 GLY A N 1
ATOM 1593 C CA . GLY A 1 203 ? 14.054 -20.975 9.255 1.00 78.56 203 GLY A CA 1
ATOM 1594 C C . GLY A 1 203 ? 12.653 -20.398 9.441 1.00 78.56 203 GLY A C 1
ATOM 1595 O O . GLY A 1 203 ? 12.210 -20.246 10.577 1.00 78.56 203 GLY A O 1
ATOM 1596 N N . TYR A 1 204 ? 11.917 -20.151 8.352 1.00 72.62 204 TYR A N 1
ATOM 1597 C CA . TYR A 1 204 ? 10.547 -19.640 8.434 1.00 72.62 204 TYR A CA 1
ATOM 1598 C C . TYR A 1 204 ? 9.554 -20.665 9.031 1.00 72.62 204 TYR A C 1
ATOM 1600 O O . TYR A 1 204 ? 8.935 -20.350 10.052 1.00 72.62 204 TYR A O 1
ATOM 1608 N N . PRO A 1 205 ? 9.436 -21.908 8.517 1.00 74.00 205 PRO A N 1
ATOM 1609 C CA . PRO A 1 205 ? 8.631 -22.955 9.145 1.00 74.00 205 PRO A CA 1
ATOM 1610 C C . PRO A 1 205 ? 9.019 -23.228 10.602 1.00 74.00 205 PRO A C 1
ATOM 1612 O O . PRO A 1 205 ? 8.145 -23.259 11.466 1.00 74.00 205 PRO A O 1
ATOM 1615 N N . ILE A 1 206 ? 10.315 -23.356 10.907 1.00 82.38 206 ILE A N 1
ATOM 1616 C CA . ILE A 1 206 ? 10.792 -23.651 12.268 1.00 82.38 206 ILE A CA 1
ATOM 1617 C C . ILE A 1 206 ? 10.498 -22.482 13.214 1.00 82.38 206 ILE A C 1
ATOM 1619 O O . ILE A 1 206 ? 9.964 -22.686 14.303 1.00 82.38 206 ILE A O 1
ATOM 1623 N N . GLY A 1 207 ? 10.790 -21.251 12.792 1.00 76.00 207 GLY A N 1
ATOM 1624 C CA . GLY A 1 207 ? 10.498 -20.046 13.562 1.00 76.00 207 GLY A CA 1
ATOM 1625 C C . GLY A 1 207 ? 9.002 -19.880 13.818 1.00 76.00 207 GLY A C 1
ATOM 1626 O O . GLY A 1 207 ? 8.601 -19.612 14.949 1.00 76.00 207 GLY A O 1
ATOM 1627 N N . SER A 1 208 ? 8.161 -20.129 12.810 1.00 64.94 208 SER A N 1
ATOM 1628 C CA . SER A 1 208 ? 6.704 -20.084 12.966 1.00 64.94 208 SER A CA 1
ATOM 1629 C C . SER A 1 208 ? 6.196 -21.156 13.943 1.00 64.94 208 SER A C 1
ATOM 1631 O O . SER A 1 208 ? 5.424 -20.833 14.847 1.00 64.94 208 SER A O 1
ATOM 1633 N N . ALA A 1 209 ? 6.713 -22.387 13.868 1.00 73.06 209 ALA A N 1
ATOM 1634 C CA . ALA A 1 209 ? 6.347 -23.479 14.768 1.00 73.06 209 ALA A CA 1
ATOM 1635 C C . ALA A 1 209 ? 6.805 -23.239 16.220 1.00 73.06 209 ALA A C 1
ATOM 1637 O O . ALA A 1 209 ? 6.068 -23.532 17.164 1.00 73.06 209 ALA A O 1
ATOM 1638 N N . LEU A 1 210 ? 8.003 -22.679 16.420 1.00 75.62 210 LEU A N 1
ATOM 1639 C CA . LEU A 1 210 ? 8.547 -22.392 17.751 1.00 75.62 210 LEU A CA 1
ATOM 1640 C C . LEU A 1 210 ? 7.933 -21.132 18.376 1.00 75.62 210 LEU A C 1
ATOM 1642 O O . LEU A 1 210 ? 7.679 -21.114 19.582 1.00 75.62 210 LEU A O 1
ATOM 1646 N N . SER A 1 211 ? 7.636 -20.102 17.578 1.00 67.56 211 SER A N 1
ATOM 1647 C CA . SER A 1 211 ? 7.047 -18.845 18.067 1.00 67.56 211 SER A CA 1
ATOM 1648 C C . SER A 1 211 ? 5.718 -19.064 18.798 1.00 67.56 211 SER A C 1
ATOM 1650 O O . SER A 1 211 ? 5.480 -18.456 19.842 1.00 67.56 211 SER A O 1
ATOM 1652 N N . GLY A 1 212 ? 4.890 -20.006 18.333 1.00 60.06 212 GLY A N 1
ATOM 1653 C CA . GLY A 1 212 ? 3.624 -20.352 18.981 1.00 60.06 212 GLY A CA 1
ATOM 1654 C C . GLY A 1 212 ? 3.787 -20.906 20.402 1.00 60.06 212 GLY A C 1
ATOM 1655 O O . GLY A 1 212 ? 2.915 -20.685 21.243 1.00 60.06 212 GLY A O 1
ATOM 1656 N N . LYS A 1 213 ? 4.913 -21.574 20.692 1.00 65.25 213 LYS A N 1
ATOM 1657 C CA . LYS A 1 213 ? 5.189 -22.213 21.988 1.00 65.25 213 LYS A CA 1
ATOM 1658 C C . LYS A 1 213 ? 5.775 -21.247 23.022 1.00 65.25 213 LYS A C 1
ATOM 1660 O O . LYS A 1 213 ? 5.433 -21.352 24.195 1.00 65.25 213 LYS A O 1
ATOM 1665 N N . TYR A 1 214 ? 6.638 -20.316 22.608 1.00 63.16 214 TYR A N 1
ATOM 1666 C CA . TYR A 1 214 ? 7.384 -19.451 23.539 1.00 63.16 214 TYR A CA 1
ATOM 1667 C C . TYR A 1 214 ? 6.689 -18.136 23.895 1.00 63.16 214 TYR A C 1
ATOM 1669 O O . TYR A 1 214 ? 7.038 -17.519 24.896 1.00 63.16 214 TYR A O 1
ATOM 1677 N N . LEU A 1 215 ? 5.714 -17.693 23.102 1.00 59.12 215 LEU A N 1
ATOM 1678 C CA . LEU A 1 215 ? 5.260 -16.302 23.151 1.00 59.12 215 LEU A CA 1
ATOM 1679 C C . LEU A 1 215 ? 3.831 -16.128 23.702 1.00 59.12 215 LEU A C 1
ATOM 1681 O O . LEU A 1 215 ? 3.310 -15.021 23.702 1.00 59.12 215 LEU A O 1
ATOM 1685 N N . GLY A 1 216 ? 3.151 -17.196 24.150 1.00 62.00 216 GLY A N 1
ATOM 1686 C CA . GLY A 1 216 ? 1.731 -17.121 24.563 1.00 62.00 216 GLY A CA 1
ATOM 1687 C C . GLY A 1 216 ? 0.785 -16.666 23.434 1.00 62.00 216 GLY A C 1
ATOM 1688 O O . GLY A 1 216 ? -0.407 -16.439 23.638 1.00 62.00 216 GLY A O 1
ATOM 1689 N N . VAL A 1 217 ? 1.323 -16.563 22.219 1.00 62.47 217 VAL A N 1
ATOM 1690 C CA . VAL A 1 217 ? 0.707 -16.007 21.016 1.00 62.47 217 VAL A CA 1
ATOM 1691 C C . VAL A 1 217 ? -0.442 -16.876 20.514 1.00 62.47 217 VAL A C 1
ATOM 1693 O O . VAL A 1 217 ? -1.383 -16.360 19.924 1.00 62.47 217 VAL A O 1
ATOM 1696 N N . PHE A 1 218 ? -0.442 -18.173 20.828 1.00 65.75 218 PHE A N 1
ATOM 1697 C CA . PHE A 1 218 ? -1.565 -19.057 20.513 1.00 65.75 218 PHE A CA 1
ATOM 1698 C C . PHE A 1 218 ? -2.850 -18.669 21.268 1.00 65.75 218 PHE A C 1
ATOM 1700 O O . PHE A 1 218 ? -3.944 -18.755 20.715 1.00 65.75 218 PHE A O 1
ATOM 1707 N N . GLY A 1 219 ? -2.724 -18.183 22.511 1.00 70.50 219 GLY A N 1
ATOM 1708 C CA . GLY A 1 219 ? -3.851 -17.646 23.280 1.00 70.50 219 GLY A CA 1
ATOM 1709 C C . GLY A 1 219 ? -4.349 -16.323 22.701 1.00 70.50 219 GLY A C 1
ATOM 1710 O O . GLY A 1 219 ? -5.550 -16.154 22.505 1.00 70.50 219 GLY A O 1
ATOM 1711 N N . PHE A 1 220 ? -3.417 -15.436 22.336 1.00 75.94 220 PHE A N 1
ATOM 1712 C CA . PHE A 1 220 ? -3.736 -14.182 21.653 1.00 75.94 220 PHE A CA 1
ATOM 1713 C C . PHE A 1 220 ? -4.452 -14.421 20.320 1.00 75.94 220 PHE A C 1
ATOM 1715 O O . PHE A 1 220 ? -5.519 -13.861 20.116 1.00 75.94 220 PHE A O 1
ATOM 1722 N N . PHE A 1 221 ? -3.928 -15.271 19.431 1.00 76.38 221 PHE A N 1
ATOM 1723 C CA . PHE A 1 221 ? -4.551 -15.538 18.131 1.00 76.38 221 PHE A CA 1
ATOM 1724 C C . PHE A 1 221 ? -5.915 -16.210 18.257 1.00 76.38 221 PHE A C 1
ATOM 1726 O O . PHE A 1 221 ? -6.814 -15.885 17.487 1.00 76.38 221 PHE A O 1
ATOM 1733 N N . ARG A 1 222 ? -6.097 -17.106 19.234 1.00 78.25 222 ARG A N 1
ATOM 1734 C CA . ARG A 1 222 ? -7.402 -17.714 19.511 1.00 78.25 222 ARG A CA 1
ATOM 1735 C C . ARG A 1 222 ? -8.431 -16.680 19.971 1.00 78.25 222 ARG A C 1
ATOM 1737 O O . ARG A 1 222 ? -9.583 -16.774 19.572 1.00 78.25 222 ARG A O 1
ATOM 1744 N N . GLU A 1 223 ? -8.032 -15.721 20.805 1.00 80.50 223 GLU A N 1
ATOM 1745 C CA . GLU A 1 223 ?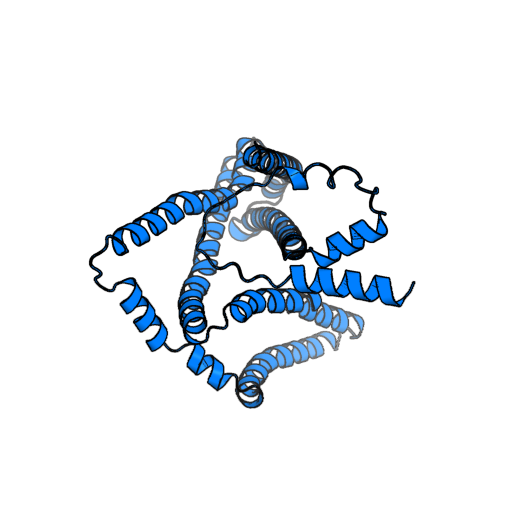 -8.916 -14.637 21.250 1.00 80.50 223 GLU A CA 1
ATOM 1746 C C . GLU A 1 223 ? -9.138 -13.574 20.160 1.00 80.50 223 GLU A C 1
ATOM 1748 O O . GLU A 1 223 ? -10.229 -13.023 20.039 1.00 80.50 223 GLU A O 1
ATOM 1753 N N . PHE A 1 224 ? -8.113 -13.288 19.358 1.00 84.06 224 PHE A N 1
ATOM 1754 C CA . PHE A 1 224 ? -8.140 -12.294 18.288 1.00 84.06 224 PHE A CA 1
ATOM 1755 C C . PHE A 1 224 ? -8.977 -12.756 17.086 1.00 84.06 224 PHE A C 1
ATOM 1757 O O . PHE A 1 224 ? -9.771 -11.980 16.563 1.00 84.06 224 PHE A O 1
ATOM 1764 N N . PHE A 1 225 ? -8.854 -14.022 16.672 1.00 85.69 225 PHE A N 1
ATOM 1765 C CA . PHE A 1 225 ? -9.638 -14.624 15.584 1.00 85.69 225 PHE A CA 1
ATOM 1766 C C . PHE A 1 225 ? -10.933 -15.302 16.071 1.00 85.69 225 PHE A C 1
ATOM 1768 O O . PHE A 1 225 ? -11.405 -16.270 15.471 1.00 85.69 225 PHE A O 1
ATOM 1775 N N . ASP A 1 226 ? -11.536 -14.797 17.149 1.00 86.94 226 ASP A N 1
ATOM 1776 C CA . ASP A 1 226 ? -12.832 -15.283 17.623 1.00 86.94 226 ASP A CA 1
ATOM 1777 C C . ASP A 1 226 ? -13.975 -14.711 16.764 1.00 86.94 226 ASP A C 1
ATOM 1779 O O . ASP A 1 226 ? -14.355 -13.540 16.859 1.00 86.94 226 ASP A O 1
ATOM 1783 N N . VAL A 1 227 ? -14.546 -15.565 15.912 1.00 87.81 227 VAL A N 1
ATOM 1784 C CA . VAL A 1 227 ? -15.670 -15.224 15.023 1.00 87.81 227 VAL A CA 1
ATOM 1785 C C . VAL A 1 227 ? -16.927 -14.833 15.813 1.00 87.81 227 VAL A C 1
ATOM 1787 O O . VAL A 1 227 ? -17.748 -14.058 15.315 1.00 87.81 227 VAL A O 1
ATOM 1790 N N . GLY A 1 228 ? -17.080 -15.315 17.052 1.00 89.12 228 GLY A N 1
ATOM 1791 C CA . GLY A 1 228 ? -18.195 -14.951 17.924 1.00 89.12 228 GLY A CA 1
ATOM 1792 C C . GLY A 1 228 ? -18.224 -13.455 18.234 1.00 89.12 228 GLY A C 1
ATOM 1793 O O . GLY A 1 228 ? -19.291 -12.843 18.172 1.00 89.12 228 GLY A O 1
ATOM 1794 N N . LEU A 1 229 ? -17.050 -12.851 18.457 1.00 85.44 229 LEU A N 1
ATOM 1795 C CA . LEU A 1 229 ? -16.914 -11.412 18.709 1.00 85.44 229 LEU A CA 1
ATOM 1796 C C . LEU A 1 229 ? -17.367 -10.592 17.504 1.00 85.44 229 LEU A C 1
ATOM 1798 O O . LEU A 1 229 ? -18.131 -9.640 17.646 1.00 85.44 229 LEU A O 1
ATOM 1802 N N . VAL A 1 230 ? -16.949 -11.003 16.306 1.00 89.44 230 VAL A N 1
ATOM 1803 C CA . VAL A 1 230 ? -17.344 -10.343 15.058 1.00 89.44 230 VAL A CA 1
ATOM 1804 C C . VAL A 1 230 ? -18.863 -10.412 14.886 1.00 89.44 230 VAL A C 1
ATOM 1806 O O . VAL A 1 230 ? -19.509 -9.392 14.644 1.00 89.44 230 VAL A O 1
ATOM 1809 N N . MET A 1 231 ? -19.464 -11.589 15.077 1.00 88.44 231 MET A N 1
ATOM 1810 C CA . MET A 1 231 ? -20.915 -11.769 14.957 1.00 88.44 231 MET A CA 1
ATOM 1811 C C . MET A 1 231 ? -21.711 -10.949 15.980 1.00 88.44 231 MET A C 1
ATOM 1813 O O . MET A 1 231 ? -22.793 -10.453 15.655 1.00 88.44 231 MET A O 1
ATOM 1817 N N . GLU A 1 232 ? -21.191 -10.764 17.193 1.00 87.44 232 GLU A N 1
ATOM 1818 C CA . GLU A 1 232 ? -21.804 -9.896 18.199 1.00 87.44 232 GLU A CA 1
ATOM 1819 C C . GLU A 1 232 ? -21.757 -8.421 17.775 1.00 87.44 232 GLU A C 1
ATOM 1821 O O . GLU A 1 232 ? -22.787 -7.739 17.820 1.00 87.44 232 GLU A O 1
ATOM 1826 N N . THR A 1 233 ? -20.622 -7.951 17.245 1.00 86.44 233 THR A N 1
ATOM 1827 C CA . THR A 1 233 ? -20.498 -6.606 16.662 1.00 86.44 233 THR A CA 1
ATOM 1828 C C . THR A 1 233 ? -21.494 -6.398 15.520 1.00 86.44 233 THR A C 1
ATOM 1830 O O . THR A 1 233 ? -22.208 -5.392 15.506 1.00 86.44 233 THR A O 1
ATOM 1833 N N . PHE A 1 234 ? -21.625 -7.364 14.603 1.00 86.19 234 PHE A N 1
ATOM 1834 C CA . PHE A 1 234 ? -22.626 -7.310 13.531 1.00 86.19 234 PHE A CA 1
ATOM 1835 C C . PHE A 1 234 ? -24.055 -7.283 14.089 1.00 86.19 234 PHE A C 1
ATOM 1837 O O . PHE A 1 234 ? -24.871 -6.462 13.664 1.00 86.19 234 PHE A O 1
ATOM 1844 N N . ARG A 1 235 ? -24.370 -8.119 15.084 1.00 85.25 235 ARG A N 1
ATOM 1845 C CA . ARG A 1 235 ? -25.696 -8.140 15.718 1.00 85.25 235 ARG A CA 1
ATOM 1846 C C . ARG A 1 235 ? -26.038 -6.800 16.368 1.00 85.25 235 ARG A C 1
ATOM 1848 O O . ARG A 1 235 ? -27.181 -6.361 16.260 1.00 85.25 235 ARG A O 1
ATOM 1855 N N . VAL A 1 236 ? -25.078 -6.141 17.018 1.00 82.06 236 VAL A N 1
ATOM 1856 C CA . VAL A 1 236 ? -25.266 -4.814 17.628 1.00 82.06 236 VAL A CA 1
ATOM 1857 C C . VAL A 1 236 ? -25.387 -3.722 16.563 1.00 82.06 236 VAL A C 1
ATOM 1859 O O . VAL A 1 236 ? -26.267 -2.864 16.676 1.00 82.06 236 VAL A O 1
ATOM 1862 N N . ALA A 1 237 ? -24.559 -3.760 15.516 1.00 77.62 237 ALA A N 1
ATOM 1863 C CA . ALA A 1 237 ? -24.598 -2.805 14.407 1.00 77.62 237 ALA A CA 1
ATOM 1864 C C . ALA A 1 237 ? -25.958 -2.831 13.696 1.00 77.62 237 ALA A C 1
ATOM 1866 O O . ALA A 1 237 ? -26.570 -1.784 13.473 1.00 77.62 237 ALA A O 1
ATOM 1867 N N . PHE A 1 238 ? -26.472 -4.036 13.445 1.00 79.00 238 PHE A N 1
ATOM 1868 C CA . PHE A 1 238 ? -27.767 -4.283 12.823 1.00 79.00 238 PHE A CA 1
ATOM 1869 C C . PHE A 1 238 ? -28.875 -4.568 13.844 1.00 79.00 238 PHE A C 1
ATOM 1871 O O . PHE A 1 238 ? -29.893 -5.147 13.477 1.00 79.00 238 PHE A O 1
ATOM 1878 N N . LYS A 1 239 ? -28.768 -4.154 15.113 1.00 82.62 239 LYS A N 1
ATOM 1879 C CA . LYS A 1 239 ? -29.891 -4.265 16.064 1.00 82.62 239 LYS A CA 1
ATOM 1880 C C . LYS A 1 239 ? -31.012 -3.305 15.655 1.00 82.62 239 LYS A C 1
ATOM 1882 O O . LYS A 1 239 ? -30.741 -2.231 15.115 1.00 82.62 239 LYS A O 1
ATOM 1887 N N . LYS A 1 240 ? -32.276 -3.725 15.793 1.00 70.81 240 LYS A N 1
ATOM 1888 C CA . LYS A 1 240 ? -33.433 -2.862 15.501 1.00 70.81 240 LYS A CA 1
ATOM 1889 C C . LYS A 1 240 ? -33.571 -1.919 16.689 1.00 70.81 240 LYS A C 1
ATOM 1891 O O . LYS A 1 240 ? -33.653 -2.391 17.817 1.00 70.81 240 LYS A O 1
ATOM 1896 N N . ASP A 1 241 ? -33.476 -0.631 16.417 1.00 72.06 241 ASP A N 1
ATOM 1897 C CA . ASP A 1 241 ? -33.507 0.445 17.402 1.00 72.06 241 ASP A CA 1
ATOM 1898 C C . ASP A 1 241 ? -34.579 1.440 16.949 1.00 72.06 241 ASP A C 1
ATOM 1900 O O . ASP A 1 241 ? -34.793 1.575 15.740 1.00 72.06 241 ASP A O 1
ATOM 1904 N N . ASP A 1 242 ? -35.258 2.102 17.884 1.00 67.94 242 ASP A N 1
ATOM 1905 C CA . ASP A 1 242 ? -36.408 2.974 17.582 1.00 67.94 242 ASP A CA 1
ATOM 1906 C C . ASP A 1 242 ? -35.993 4.289 16.889 1.00 67.94 242 ASP A C 1
ATOM 1908 O O . ASP A 1 242 ? -36.826 5.022 16.359 1.00 67.94 242 ASP A O 1
ATOM 1912 N N . GLY A 1 243 ? -34.688 4.582 16.827 1.00 72.81 243 GLY A N 1
ATOM 1913 C CA . GLY A 1 243 ? -34.132 5.713 16.084 1.00 72.81 243 GLY A CA 1
ATOM 1914 C C . GLY A 1 243 ? -33.669 5.372 14.658 1.00 72.81 243 GLY A C 1
ATOM 1915 O O . GLY A 1 243 ? -33.257 4.255 14.351 1.00 72.81 243 GLY A O 1
ATOM 1916 N N . ASN A 1 244 ? -33.567 6.394 13.795 1.00 80.31 244 ASN A N 1
ATOM 1917 C CA . ASN A 1 244 ? -32.984 6.323 12.437 1.00 80.31 244 ASN A CA 1
ATOM 1918 C C . ASN A 1 244 ? -31.454 6.060 12.421 1.00 80.31 244 ASN A C 1
ATOM 1920 O O . ASN A 1 244 ? -30.724 6.574 11.572 1.00 80.31 244 ASN A O 1
ATOM 1924 N N . ARG A 1 245 ? -30.914 5.302 13.384 1.00 80.00 245 ARG A N 1
ATOM 1925 C CA . ARG A 1 245 ? -29.477 5.017 13.522 1.00 80.00 245 ARG A CA 1
ATOM 1926 C C . ARG A 1 245 ? -28.946 4.204 12.344 1.00 80.00 245 ARG A C 1
ATOM 1928 O O . ARG A 1 245 ? -27.921 4.564 11.782 1.00 80.00 245 ARG A O 1
ATOM 1935 N N . ARG A 1 246 ? -29.666 3.152 11.936 1.00 80.62 246 ARG A N 1
ATOM 1936 C CA . ARG A 1 246 ? -29.286 2.314 10.784 1.00 80.62 246 ARG A CA 1
ATOM 1937 C C . ARG A 1 246 ? -29.232 3.128 9.492 1.00 80.62 246 ARG A C 1
ATOM 1939 O O . ARG A 1 246 ? -28.249 3.044 8.769 1.00 80.62 246 ARG A O 1
ATOM 1946 N N . LEU A 1 247 ? -30.247 3.965 9.259 1.00 83.62 247 LEU A N 1
ATOM 1947 C CA . LEU A 1 247 ? -30.285 4.869 8.110 1.00 83.62 247 LEU A CA 1
ATOM 1948 C C . LEU A 1 247 ? -29.089 5.830 8.128 1.00 83.62 247 LEU A C 1
ATOM 1950 O O . LEU A 1 247 ? -28.406 5.954 7.121 1.00 83.62 247 LEU A O 1
ATOM 1954 N N . ARG A 1 248 ? -28.771 6.439 9.279 1.00 84.69 248 ARG A N 1
ATOM 1955 C CA . ARG A 1 248 ? -27.589 7.306 9.428 1.00 84.69 248 ARG A CA 1
ATOM 1956 C C . ARG A 1 248 ? -26.275 6.578 9.136 1.00 84.69 248 ARG A C 1
ATOM 1958 O O . ARG A 1 248 ? -25.459 7.112 8.399 1.00 84.69 248 ARG A O 1
ATOM 1965 N N . VAL A 1 249 ? -26.075 5.365 9.658 1.00 85.25 249 VAL A N 1
ATOM 1966 C CA . VAL A 1 249 ? -24.855 4.576 9.400 1.00 85.25 249 VAL A CA 1
ATOM 1967 C C . VAL A 1 249 ? -24.742 4.200 7.921 1.00 85.25 249 VAL A C 1
ATOM 1969 O O . VAL A 1 249 ? -23.685 4.393 7.330 1.00 85.25 249 VAL A O 1
ATOM 1972 N N . CYS A 1 250 ? -25.824 3.728 7.296 1.00 86.75 250 CYS A N 1
ATOM 1973 C CA . CYS A 1 250 ? -25.829 3.414 5.866 1.00 86.75 250 CYS A CA 1
ATOM 1974 C C . CYS A 1 250 ? -25.549 4.653 5.005 1.00 86.75 250 CYS A C 1
ATOM 1976 O O . CYS A 1 250 ? -24.737 4.578 4.089 1.00 86.75 250 CYS A O 1
ATOM 1978 N N . LEU A 1 251 ? -26.166 5.797 5.320 1.00 90.38 251 LEU A N 1
ATOM 1979 C CA . LEU A 1 251 ? -25.912 7.055 4.616 1.00 90.38 251 LEU A CA 1
ATOM 1980 C C . LEU A 1 251 ? -24.455 7.505 4.768 1.00 90.38 251 LEU A C 1
ATOM 1982 O O . LEU A 1 251 ? -23.841 7.884 3.778 1.00 90.38 251 LEU A O 1
ATOM 1986 N N . LEU A 1 252 ? -23.876 7.409 5.968 1.00 89.62 252 LEU A N 1
ATOM 1987 C CA . LEU A 1 252 ? -22.463 7.731 6.191 1.00 89.62 252 LEU A CA 1
ATOM 1988 C C . LEU A 1 252 ? -21.531 6.808 5.398 1.00 89.62 252 LEU A C 1
ATOM 1990 O O . LEU A 1 252 ? -20.589 7.298 4.783 1.00 89.62 252 LEU A O 1
ATOM 1994 N N . LEU A 1 253 ? -21.805 5.500 5.355 1.00 88.31 253 LEU A N 1
ATOM 1995 C CA . LEU A 1 253 ? -21.026 4.556 4.545 1.00 88.31 253 LEU A CA 1
ATOM 1996 C C . LEU A 1 253 ? -21.103 4.899 3.051 1.00 88.31 253 LEU A C 1
ATOM 1998 O O . LEU A 1 253 ? -20.074 4.913 2.382 1.00 88.31 253 LEU A O 1
ATOM 2002 N N . ILE A 1 254 ? -22.291 5.242 2.543 1.00 93.19 254 ILE A N 1
ATOM 2003 C CA . ILE A 1 254 ? -22.473 5.672 1.148 1.00 93.19 254 ILE A CA 1
ATOM 2004 C C . ILE A 1 254 ? -21.680 6.952 0.872 1.00 93.19 254 ILE A C 1
ATOM 2006 O O . ILE A 1 254 ? -20.946 7.005 -0.111 1.00 93.19 254 ILE A O 1
ATOM 2010 N N . VAL A 1 255 ? -21.778 7.962 1.741 1.00 94.00 255 VAL A N 1
ATOM 2011 C CA . VAL A 1 255 ? -21.030 9.221 1.595 1.00 94.00 255 VAL A CA 1
ATOM 2012 C C . VAL A 1 255 ? -19.526 8.959 1.577 1.00 94.00 255 VAL A C 1
ATOM 2014 O O . VAL A 1 255 ? -18.831 9.464 0.701 1.00 94.00 255 VAL A O 1
ATOM 2017 N N . VAL A 1 256 ? -19.019 8.123 2.486 1.00 91.19 256 VAL A N 1
ATOM 2018 C CA . VAL A 1 256 ? -17.598 7.756 2.515 1.00 91.19 256 VAL A CA 1
ATOM 2019 C C . VAL A 1 256 ? -17.191 7.050 1.222 1.00 91.19 256 VAL A C 1
ATOM 2021 O O . VAL A 1 256 ? -16.178 7.421 0.638 1.00 91.19 256 VAL A O 1
ATOM 2024 N N . CYS A 1 257 ? -17.975 6.091 0.726 1.00 88.19 257 CYS A N 1
ATOM 2025 C CA . CYS A 1 257 ? -17.687 5.415 -0.541 1.00 88.19 257 CYS A CA 1
ATOM 2026 C C . CYS A 1 257 ? -17.684 6.378 -1.737 1.00 88.19 257 CYS A C 1
ATOM 2028 O O . CYS A 1 257 ? -16.798 6.286 -2.583 1.00 88.19 257 CYS A O 1
ATOM 2030 N N . VAL A 1 258 ? -18.637 7.311 -1.798 1.00 92.50 258 VAL A N 1
ATOM 2031 C CA . VAL A 1 258 ? -18.756 8.289 -2.892 1.00 92.50 258 VAL A CA 1
ATOM 2032 C C . VAL A 1 258 ? -17.638 9.330 -2.852 1.00 92.50 258 VAL A C 1
ATOM 2034 O O . VAL A 1 258 ? -17.181 9.757 -3.904 1.00 92.50 258 VAL A O 1
ATOM 2037 N N . VAL A 1 259 ? -17.166 9.725 -1.667 1.00 89.44 259 VAL A N 1
ATOM 2038 C CA . VAL A 1 259 ? -16.081 10.711 -1.527 1.00 89.44 259 VAL A CA 1
ATOM 2039 C C . VAL A 1 259 ? -14.708 10.057 -1.694 1.00 89.44 259 VAL A C 1
ATOM 2041 O O . VAL A 1 259 ? -13.894 10.512 -2.493 1.00 89.44 259 VAL A O 1
ATOM 2044 N N . PHE A 1 260 ? -14.433 8.977 -0.959 1.00 86.62 260 PHE A N 1
ATOM 2045 C CA . PHE A 1 260 ? -13.105 8.359 -0.935 1.00 86.62 260 PHE A CA 1
ATOM 2046 C C . PHE A 1 260 ? -12.861 7.395 -2.096 1.00 86.62 260 PHE A C 1
ATOM 2048 O O . PHE A 1 260 ? -11.715 7.249 -2.516 1.00 86.62 260 PHE A O 1
ATOM 2055 N N . GLY A 1 261 ? -13.897 6.739 -2.622 1.00 85.31 261 GLY A N 1
ATOM 2056 C CA . GLY A 1 261 ? -13.759 5.778 -3.720 1.00 85.31 261 GLY A CA 1
ATOM 2057 C C . GLY A 1 261 ? -13.139 6.402 -4.976 1.00 85.31 261 GLY A C 1
ATOM 2058 O O . GLY A 1 261 ? -12.079 5.940 -5.407 1.00 85.31 261 GLY A O 1
ATOM 2059 N N . PRO A 1 262 ? -13.729 7.479 -5.532 1.00 88.31 262 PRO A N 1
ATOM 2060 C CA . PRO A 1 262 ? -13.172 8.177 -6.688 1.00 88.31 262 PRO A CA 1
ATOM 2061 C C . PRO A 1 262 ? -11.778 8.740 -6.423 1.00 88.31 262 PRO A C 1
ATOM 2063 O O . PRO A 1 262 ? -10.891 8.554 -7.248 1.00 88.31 262 PRO A O 1
ATOM 2066 N N . MET A 1 263 ? -11.554 9.336 -5.246 1.00 85.94 263 MET A N 1
ATOM 2067 C CA . MET A 1 263 ? -10.255 9.903 -4.869 1.00 85.94 263 MET A CA 1
ATOM 2068 C C . MET A 1 263 ? -9.130 8.853 -4.910 1.00 85.94 263 MET A C 1
ATOM 2070 O O . MET A 1 263 ? -8.038 9.128 -5.402 1.00 85.94 263 MET A O 1
ATOM 2074 N N . GLN A 1 264 ? -9.391 7.632 -4.429 1.00 80.06 264 GLN A N 1
ATOM 2075 C CA . GLN A 1 264 ? -8.414 6.535 -4.459 1.00 80.06 264 GLN A CA 1
ATOM 2076 C C . GLN A 1 264 ? -8.166 5.998 -5.879 1.00 80.06 264 GLN A C 1
ATOM 2078 O O . GLN A 1 264 ? -7.032 5.652 -6.230 1.00 80.06 264 GLN A O 1
ATOM 2083 N N . GLY A 1 265 ? -9.217 5.934 -6.703 1.00 80.56 265 GLY A N 1
ATOM 2084 C CA . GLY A 1 265 ? -9.108 5.547 -8.112 1.00 80.56 265 GLY A CA 1
ATOM 2085 C C . GLY A 1 265 ? -8.297 6.558 -8.921 1.00 80.56 265 GLY A C 1
ATOM 2086 O O . GLY A 1 265 ? -7.369 6.176 -9.634 1.00 80.56 265 GLY A O 1
ATOM 2087 N N . GLU A 1 266 ? -8.591 7.845 -8.737 1.00 84.69 266 GLU A N 1
ATOM 2088 C CA . GLU A 1 266 ? -7.867 8.953 -9.355 1.00 84.69 266 GLU A CA 1
ATOM 2089 C C . GLU A 1 266 ? -6.389 8.916 -8.963 1.00 84.69 266 GLU A C 1
ATOM 2091 O O . GLU A 1 266 ? -5.537 8.841 -9.844 1.00 84.69 266 GLU A O 1
ATOM 2096 N N . PHE A 1 267 ? -6.066 8.849 -7.666 1.00 81.62 267 PHE A N 1
ATOM 2097 C CA . PHE A 1 267 ? -4.678 8.851 -7.181 1.00 81.62 267 PHE A CA 1
ATOM 2098 C C . PHE A 1 267 ? -3.806 7.750 -7.809 1.00 81.62 267 PHE A C 1
ATOM 2100 O O . PHE A 1 267 ? -2.614 7.951 -8.042 1.00 81.62 267 PHE A O 1
ATOM 2107 N N . SER A 1 268 ? -4.398 6.595 -8.125 1.00 76.88 268 SER A N 1
ATOM 2108 C CA . SER A 1 268 ? -3.680 5.458 -8.712 1.00 76.88 268 SER A CA 1
ATOM 2109 C C . SER A 1 268 ? -3.309 5.653 -10.189 1.00 76.88 268 SER A C 1
ATOM 2111 O O . SER A 1 268 ? -2.377 5.003 -10.659 1.00 76.88 268 SER A O 1
ATOM 2113 N N . ILE A 1 269 ? -4.023 6.514 -10.926 1.00 86.19 269 ILE A N 1
ATOM 2114 C CA . ILE A 1 269 ? -3.888 6.674 -12.390 1.00 86.19 269 ILE A CA 1
ATOM 2115 C C . ILE A 1 269 ? -3.482 8.109 -12.773 1.00 86.19 269 ILE A C 1
ATOM 2117 O O . ILE A 1 269 ? -2.999 8.341 -13.877 1.00 86.19 269 ILE A O 1
ATOM 2121 N N . LEU A 1 270 ? -3.599 9.074 -11.859 1.00 89.31 270 LEU A N 1
ATOM 2122 C CA . LEU A 1 270 ? -3.393 10.500 -12.118 1.00 89.31 270 LEU A CA 1
ATOM 2123 C C . LEU A 1 270 ? -2.021 10.822 -12.733 1.00 89.31 270 LEU A C 1
ATOM 2125 O O . LEU A 1 270 ? -1.944 11.635 -13.652 1.00 89.31 270 LEU A O 1
ATOM 2129 N N . TYR A 1 271 ? -0.951 10.156 -12.283 1.00 89.00 271 TYR A N 1
ATOM 2130 C CA . TYR A 1 271 ? 0.380 10.317 -12.881 1.00 89.00 271 TYR A CA 1
ATOM 2131 C C . TYR A 1 271 ? 0.434 9.801 -14.326 1.00 89.00 271 TYR A C 1
ATOM 2133 O O . TYR A 1 271 ? 0.926 10.505 -15.207 1.00 89.00 271 TYR A O 1
ATOM 2141 N N . LEU A 1 272 ? -0.106 8.605 -14.587 1.00 87.75 272 LEU A N 1
ATOM 2142 C CA . LEU A 1 272 ? -0.162 8.014 -15.929 1.00 87.75 272 LEU A CA 1
ATOM 2143 C C . LEU A 1 272 ? -0.987 8.883 -16.880 1.00 87.75 272 LEU A C 1
ATOM 2145 O O . LEU A 1 272 ? -0.556 9.160 -17.996 1.00 87.75 272 LEU A O 1
ATOM 2149 N N . PHE A 1 273 ? -2.127 9.386 -16.407 1.00 90.50 273 PHE A N 1
ATOM 2150 C CA . PHE A 1 273 ? -2.959 10.317 -17.158 1.00 90.50 273 PHE A CA 1
ATOM 2151 C C . PHE A 1 273 ? -2.210 11.614 -17.482 1.00 90.50 273 PHE A C 1
ATOM 2153 O O . PHE A 1 273 ? -2.213 12.052 -18.631 1.00 90.50 273 PHE A O 1
ATOM 2160 N N . ALA A 1 274 ? -1.539 12.222 -16.498 1.00 90.94 274 ALA A N 1
ATOM 2161 C CA . ALA A 1 274 ? -0.784 13.451 -16.716 1.00 90.94 274 ALA A CA 1
ATOM 2162 C C . ALA A 1 274 ? 0.385 13.245 -17.694 1.00 90.94 274 ALA A C 1
ATOM 2164 O O . ALA A 1 274 ? 0.639 14.095 -18.553 1.00 90.94 274 ALA A O 1
ATOM 2165 N N . ARG A 1 275 ? 1.051 12.089 -17.605 1.00 90.12 275 ARG A N 1
ATOM 2166 C CA . ARG A 1 275 ? 2.085 11.659 -18.548 1.00 90.12 275 ARG A CA 1
ATOM 2167 C C . ARG A 1 275 ? 1.519 11.532 -19.963 1.00 90.12 275 ARG A C 1
ATOM 2169 O O . ARG A 1 275 ? 2.046 12.167 -20.861 1.00 90.12 275 ARG A O 1
ATOM 2176 N N . PHE A 1 276 ? 0.424 10.800 -20.150 1.00 88.12 276 PHE A N 1
ATOM 2177 C CA . PHE A 1 276 ? -0.179 10.575 -21.468 1.00 88.12 276 PHE A CA 1
ATOM 2178 C C . PHE A 1 276 ? -0.747 11.854 -22.092 1.00 88.12 276 PHE A C 1
ATOM 2180 O O . PHE A 1 276 ? -0.500 12.168 -23.252 1.00 88.12 276 PHE A O 1
ATOM 2187 N N . ARG A 1 277 ? -1.526 12.622 -21.320 1.00 90.62 277 ARG A N 1
ATOM 2188 C CA . ARG A 1 277 ? -2.321 13.732 -21.859 1.00 90.62 277 ARG A CA 1
ATOM 2189 C C . ARG A 1 277 ? -1.535 15.026 -22.027 1.00 90.62 277 ARG A C 1
ATOM 2191 O O . ARG A 1 277 ? -1.868 15.816 -22.916 1.00 90.62 277 ARG A O 1
ATOM 2198 N N . PHE A 1 278 ? -0.561 15.269 -21.153 1.00 92.25 278 PHE A N 1
ATOM 2199 C CA . PHE A 1 278 ? 0.189 16.526 -21.099 1.00 92.25 278 PHE A CA 1
ATOM 2200 C C . PHE A 1 278 ? 1.691 16.346 -21.316 1.00 92.25 278 PHE A C 1
ATOM 2202 O O . PHE A 1 278 ? 2.434 17.326 -21.250 1.00 92.25 278 PHE A O 1
ATOM 2209 N N . ASN A 1 279 ? 2.142 15.115 -21.562 1.00 90.44 279 ASN A N 1
ATOM 2210 C CA . ASN A 1 279 ? 3.551 14.770 -21.681 1.00 90.44 279 ASN A CA 1
ATOM 2211 C C . ASN A 1 279 ? 4.381 15.204 -20.456 1.00 90.44 279 ASN A C 1
ATOM 2213 O O . ASN A 1 279 ? 5.491 15.733 -20.571 1.00 90.44 279 ASN A O 1
ATOM 2217 N N . TRP A 1 280 ? 3.799 15.068 -19.257 1.00 92.25 280 TRP A N 1
ATOM 2218 C CA . TRP A 1 280 ? 4.462 15.448 -18.011 1.00 92.25 280 TRP A CA 1
ATOM 2219 C C . TRP A 1 280 ? 5.472 14.398 -17.561 1.00 92.25 280 TRP A C 1
ATOM 2221 O O . TRP A 1 280 ? 5.247 13.189 -17.642 1.00 92.25 280 TRP A O 1
ATOM 2231 N N . ASP A 1 281 ? 6.590 14.887 -17.038 1.00 88.69 281 ASP A N 1
ATOM 2232 C CA . ASP A 1 281 ? 7.547 14.086 -16.299 1.00 88.69 281 ASP A CA 1
ATOM 2233 C C . ASP A 1 281 ? 7.207 14.065 -14.803 1.00 88.69 281 ASP A C 1
ATOM 2235 O O . ASP A 1 281 ? 6.339 14.783 -14.298 1.00 88.69 281 ASP A O 1
ATOM 2239 N N . GLU A 1 282 ? 7.900 13.199 -14.076 1.00 85.81 282 GLU A N 1
ATOM 2240 C CA . GLU A 1 282 ? 7.784 13.044 -12.630 1.00 85.81 282 GLU A CA 1
ATOM 2241 C C . GLU A 1 282 ? 8.059 14.352 -11.865 1.00 85.81 282 GLU A C 1
ATOM 2243 O O . GLU A 1 282 ? 7.442 14.610 -10.828 1.00 85.81 282 GLU A O 1
ATOM 2248 N N . VAL A 1 283 ? 8.925 15.221 -12.396 1.00 89.94 283 VAL A N 1
ATOM 2249 C CA . VAL A 1 283 ? 9.264 16.505 -11.772 1.00 89.94 283 VAL A CA 1
ATOM 2250 C C . VAL A 1 283 ? 8.108 17.496 -11.918 1.00 89.94 283 VAL A C 1
ATOM 2252 O O . VAL A 1 283 ? 7.651 18.047 -10.919 1.00 89.94 283 VAL A O 1
ATOM 2255 N N . LYS A 1 284 ? 7.554 17.687 -13.123 1.00 90.12 284 LYS A N 1
ATOM 2256 C CA . LYS A 1 284 ? 6.380 18.557 -13.327 1.00 90.12 284 LYS A CA 1
ATOM 2257 C C . LYS A 1 284 ? 5.172 18.073 -12.539 1.00 90.12 284 LYS A C 1
ATOM 2259 O O . LYS A 1 284 ? 4.495 18.883 -11.908 1.00 90.12 284 LYS A O 1
ATOM 2264 N N . PHE A 1 285 ? 4.938 16.762 -12.528 1.00 91.00 285 PHE A N 1
ATOM 2265 C CA . PHE A 1 285 ? 3.846 16.171 -11.764 1.00 91.00 285 PHE A CA 1
ATOM 2266 C C . PHE A 1 285 ? 3.997 16.405 -10.255 1.00 91.00 285 PHE A C 1
ATOM 2268 O O . PHE A 1 285 ? 3.045 16.831 -9.602 1.00 91.00 285 PHE A O 1
ATOM 2275 N N . SER A 1 286 ? 5.192 16.177 -9.699 1.00 88.12 286 SER A N 1
ATOM 2276 C CA . SER A 1 286 ? 5.444 16.398 -8.269 1.00 88.12 286 SER A CA 1
ATOM 2277 C C . SER A 1 286 ? 5.334 17.874 -7.877 1.00 88.12 286 SER A C 1
ATOM 2279 O O . SER A 1 286 ? 4.745 18.178 -6.838 1.00 88.12 286 SER A O 1
ATOM 2281 N N . MET A 1 287 ? 5.805 18.799 -8.721 1.00 89.12 287 MET A N 1
ATOM 2282 C CA . MET A 1 287 ? 5.615 20.239 -8.512 1.00 89.12 287 MET A CA 1
ATOM 2283 C C . MET A 1 287 ? 4.129 20.606 -8.495 1.00 89.12 287 MET A C 1
ATOM 2285 O O . MET A 1 287 ? 3.666 21.222 -7.536 1.00 89.12 287 MET A O 1
ATOM 2289 N N . TRP A 1 288 ? 3.364 20.181 -9.505 1.00 91.56 288 TRP A N 1
ATOM 2290 C CA . TRP A 1 288 ? 1.920 20.422 -9.567 1.00 91.56 288 TRP A CA 1
ATOM 2291 C C . TRP A 1 288 ? 1.193 19.859 -8.341 1.00 91.56 288 TRP A C 1
ATOM 2293 O O . TRP A 1 288 ? 0.469 20.592 -7.671 1.00 91.56 288 TRP A O 1
ATOM 2303 N N . SER A 1 289 ? 1.460 18.600 -7.982 1.00 86.88 289 SER A N 1
ATOM 2304 C CA . SER A 1 289 ? 0.859 17.966 -6.806 1.00 86.88 289 SER A CA 1
ATOM 2305 C C . SER A 1 289 ? 1.192 18.726 -5.520 1.00 86.88 289 SER A C 1
ATOM 2307 O O . SER A 1 289 ? 0.336 18.852 -4.645 1.00 86.88 289 SER A O 1
ATOM 2309 N N . THR A 1 290 ? 2.416 19.248 -5.399 1.00 86.06 290 THR A N 1
ATOM 2310 C CA . THR A 1 290 ? 2.841 20.044 -4.240 1.00 86.06 290 THR A CA 1
ATOM 2311 C C . THR A 1 290 ? 2.054 21.349 -4.155 1.00 86.06 290 THR A C 1
ATOM 2313 O O . THR A 1 290 ? 1.508 21.662 -3.096 1.00 86.06 290 THR A O 1
ATOM 2316 N N . TYR A 1 291 ? 1.929 22.081 -5.268 1.00 88.25 291 TYR A N 1
ATOM 2317 C CA . TYR A 1 291 ? 1.120 23.301 -5.316 1.00 88.25 291 TYR A CA 1
ATOM 2318 C C . TYR A 1 291 ? -0.342 23.021 -4.963 1.00 88.25 291 TYR A C 1
ATOM 2320 O O . TYR A 1 291 ? -0.891 23.700 -4.099 1.00 88.25 291 TYR A O 1
ATOM 2328 N N . SER A 1 292 ? -0.949 21.981 -5.541 1.00 84.00 292 SER A N 1
ATOM 2329 C CA . SER A 1 292 ? -2.331 21.590 -5.244 1.00 84.00 292 SER A CA 1
ATOM 2330 C C . SER A 1 292 ? -2.552 21.272 -3.763 1.00 84.00 292 SER A C 1
ATOM 2332 O O . SER A 1 292 ? -3.553 21.700 -3.190 1.00 84.00 292 SER A O 1
ATOM 2334 N N . ILE A 1 293 ? -1.622 20.566 -3.110 1.00 83.31 293 ILE A N 1
ATOM 2335 C CA . ILE A 1 293 ? -1.709 20.275 -1.669 1.00 83.31 293 ILE A CA 1
ATOM 2336 C C . ILE A 1 293 ? -1.643 21.566 -0.850 1.00 83.31 293 ILE A C 1
ATOM 2338 O O . ILE A 1 293 ? -2.473 21.763 0.036 1.00 83.31 293 ILE A O 1
ATOM 2342 N N . ILE A 1 294 ? -0.698 22.461 -1.153 1.00 83.31 294 ILE A N 1
ATOM 2343 C CA . ILE A 1 294 ? -0.542 23.733 -0.432 1.00 83.31 294 ILE A CA 1
ATOM 2344 C C . ILE A 1 294 ? -1.792 24.602 -0.595 1.00 83.31 294 ILE A C 1
ATOM 2346 O O . ILE A 1 294 ? -2.308 25.122 0.393 1.00 83.31 294 ILE A O 1
ATOM 2350 N N . THR A 1 295 ? -2.326 24.722 -1.811 1.00 83.56 295 THR A N 1
ATOM 2351 C CA . THR A 1 295 ? -3.559 25.475 -2.071 1.00 83.56 295 THR A CA 1
ATOM 2352 C C . THR A 1 295 ? -4.747 24.882 -1.316 1.00 83.56 295 THR A C 1
ATOM 2354 O O . THR A 1 295 ? -5.499 25.626 -0.693 1.00 83.56 295 THR A O 1
ATOM 2357 N N . ASN A 1 296 ? -4.880 23.552 -1.291 1.00 80.19 296 ASN A N 1
ATOM 2358 C CA . ASN A 1 296 ? -5.923 22.875 -0.519 1.00 80.19 296 ASN A CA 1
ATOM 2359 C C . ASN A 1 296 ? -5.768 23.077 0.995 1.00 80.19 296 ASN A C 1
ATOM 2361 O O . ASN A 1 296 ? -6.769 23.128 1.703 1.00 80.19 296 ASN A O 1
ATOM 2365 N N . LEU A 1 297 ? -4.541 23.177 1.514 1.00 78.94 297 LEU A N 1
ATOM 2366 C CA . LEU A 1 297 ? -4.298 23.480 2.927 1.00 78.94 297 LEU A CA 1
ATOM 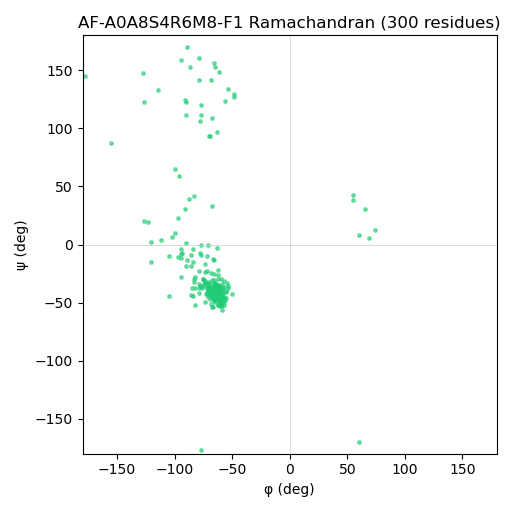2367 C C . LEU A 1 297 ? -4.685 24.921 3.262 1.00 78.94 297 LEU A C 1
ATOM 2369 O O . LEU A 1 297 ? -5.399 25.146 4.233 1.00 78.94 297 LEU A O 1
ATOM 2373 N N . LEU A 1 298 ? -4.270 25.886 2.440 1.00 84.62 298 LEU A N 1
ATOM 2374 C CA . LEU A 1 298 ? -4.644 27.290 2.621 1.00 84.62 298 LEU A CA 1
ATOM 2375 C C . LEU A 1 298 ? -6.161 27.482 2.524 1.00 84.62 298 LEU A C 1
ATOM 2377 O O . LEU A 1 298 ? -6.740 28.166 3.360 1.00 84.62 298 LEU A O 1
ATOM 2381 N N . GLY A 1 299 ? -6.813 26.805 1.576 1.00 84.06 299 GLY A N 1
ATOM 2382 C CA . GLY A 1 299 ? -8.268 26.828 1.415 1.00 84.06 299 GLY A CA 1
ATOM 2383 C C . GLY A 1 299 ? -9.056 26.181 2.559 1.00 84.06 299 GLY A C 1
ATOM 2384 O O . GLY A 1 299 ? -10.260 26.373 2.626 1.00 84.06 299 GLY A O 1
ATOM 2385 N N . LYS A 1 300 ? -8.415 25.429 3.465 1.00 76.44 300 LYS A N 1
ATOM 2386 C CA . LYS A 1 300 ? -9.054 24.929 4.699 1.00 76.44 300 LYS A CA 1
ATOM 2387 C C . LYS A 1 300 ? -9.005 25.933 5.852 1.00 76.44 300 LYS A C 1
ATOM 2389 O O . LYS A 1 300 ? -9.720 25.748 6.832 1.00 76.44 300 LYS A O 1
ATOM 2394 N N . HIS A 1 301 ? -8.113 26.920 5.777 1.00 69.56 301 HIS A N 1
ATOM 2395 C CA . HIS A 1 301 ? -7.890 27.924 6.822 1.00 69.56 301 HIS A CA 1
ATOM 2396 C C . HIS A 1 301 ? -8.487 29.299 6.485 1.00 69.56 301 HIS A C 1
ATOM 2398 O O . HIS A 1 301 ? -8.508 30.168 7.356 1.00 69.56 301 HIS A O 1
ATOM 2404 N N . LEU A 1 302 ? -8.938 29.480 5.242 1.00 62.25 302 LEU A N 1
ATOM 2405 C CA . LEU A 1 302 ? -9.735 30.606 4.752 1.00 62.25 302 LEU A CA 1
ATOM 2406 C C . LEU A 1 302 ? -11.223 30.259 4.834 1.00 62.25 302 LEU A C 1
ATOM 2408 O O . LEU A 1 302 ? -12.004 31.177 5.161 1.00 62.25 302 LEU A O 1
#

Mean predicted aligned error: 15.39 Å

Sequence (302 aa):
MEKLKTKEVKELEDLGKEEINESSPLKCDHETIEKKEKSEKLSFIQRLKIIKANTTVEPILACYIMPSVLASLATQNLNLEKACLVNLNYSSEICDALKSRQTENYTEYEEKVQTLIAGIQAWKNVVQTAIPVLIILFVGAWSDKTGKRKACILMPIVGEFITSLVGGWYTNFIGVFSYIGDITSPEDRTYRIGIANLCMSLGYPIGSALSGKYLGVFGFFREFFDVGLVMETFRVAFKKDDGNRRLRVCLLLIVVCVVFGPMQGEFSILYLFARFRFNWDEVKFSMWSTYSIITNLLGKHL

Foldseek 3Di:
DVVVVVVVVVVVVVVVDDDPDPDDDDDDDPVVPVVPPPPDPDDPVSVVVVCVVPVDCVVVVVVVVVVVVVVLQVVLLVQLLCLLCPVVNHDPVLSVCVSVLVCPVPLVVLVVSLVVVLVVLVVVVCVVVVVVVVLVLLVVLLCVVVVVVVCSVVVVSVVVVVCVVVVHPVVVVVVVLVVLVVPDDPVCSVVVVVVVVVCVVVVVVVVVVVCVVPPVVVVVCCSSPPVVSSVVVVCVLPPDDPDCSVVVVVVVVVVCCVVVVVVVSCVSCVVVCCCSPVVDDPVRVVVVVVVVVVVVVVVVVD

InterPro domains:
  IPR036259 MFS transporter superfamily [G3DSA:1.20.1250.20] (113-301)
  IPR036259 MFS transporter superfamily [SSF103473] (127-299)

Radius of gyration: 28.37 Å; Cα contacts (8 Å, |Δi|>4): 82; chains: 1; bounding box: 72×68×81 Å

pLDDT: mean 75.04, std 18.57, range [24.89, 95.69]

Organism: NCBI:txid348720

Solvent-accessible surface area (backbone atoms only — not comparable to full-atom values): 17530 Å² total; per-residue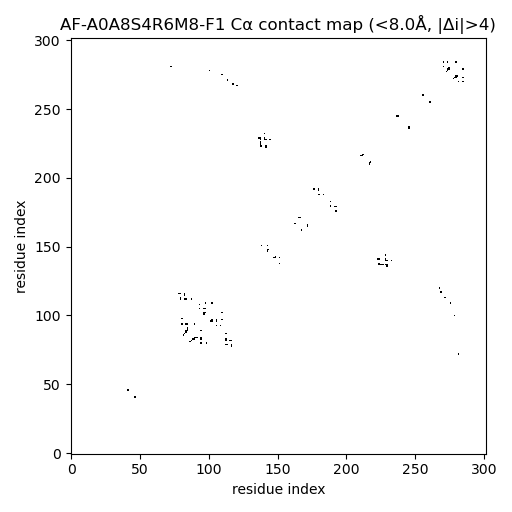 (Å²): 118,73,75,57,58,58,49,57,53,49,57,56,58,54,71,76,64,75,75,88,70,96,77,84,85,92,80,89,70,82,74,68,62,76,78,63,73,78,70,73,82,73,49,74,70,56,50,51,51,50,48,64,73,66,60,62,73,60,67,60,50,49,67,52,50,53,58,53,54,54,52,49,56,54,47,52,56,51,49,52,53,46,36,29,51,66,73,68,59,48,56,67,70,59,44,50,28,57,72,72,66,60,37,90,92,38,53,71,58,50,51,54,42,49,52,52,50,52,52,52,51,52,52,49,52,50,61,65,46,54,56,52,59,58,49,49,48,34,51,50,32,41,28,67,73,68,67,45,52,70,54,66,63,45,48,60,53,53,52,50,50,53,34,59,75,62,47,40,67,66,48,48,53,52,50,51,54,51,49,49,58,74,78,41,57,83,87,53,37,65,59,53,52,52,50,51,52,50,53,57,62,49,44,51,60,51,49,57,63,49,46,47,73,76,62,60,43,54,59,52,51,56,62,42,70,36,64,66,48,38,51,50,50,51,49,61,68,69,49,92,62,100,59,71,56,61,58,51,53,52,53,51,52,50,52,48,48,65,58,51,46,55,53,55,56,44,68,76,40,49,65,62,49,40,30,72,78,68,69,44,50,74,65,60,48,52,52,51,54,50,52,53,50,54,51,55,54,54,64,72,77,107

Secondary structure (DSSP, 8-state):
-HHHHHHHHHHHHHTT-----S-------GGGSGGGS------HHHHHHHHHHS--SHHHHHHHHHHHHHHHHHHHHHHHHHIIIIIS---HHHHHHHHTT--TTTHHHHHHHHHHHHHHHHHHHHHHHHHHHHHHHHHHHHHHHH--HHHHHHHHHHHHHHHHHHTHHHHHHHHHHHHHHHHS-TTTHHHHHHHHHHHHHHHHHHHHHHHHHHSSHHHHHHHHT-HHHHHHHHHHHT---SSTHHHHHHHHHHHHHHHHHHHHHHHHHHHHHHHHHH---HHHHHHHHHHHHHHHHHHHH-